Protein AF-A0A7W0HHH3-F1 (afdb_monomer_lite)

pLDDT: mean 92.35, std 10.44, range [38.38, 98.75]

Structure (mmCIF, N/CA/C/O backbone):
data_AF-A0A7W0HHH3-F1
#
_entry.id   AF-A0A7W0HHH3-F1
#
loop_
_atom_site.group_PDB
_atom_site.id
_atom_site.type_symbol
_atom_site.label_atom_id
_atom_site.label_alt_id
_atom_site.label_comp_id
_atom_site.label_asym_id
_atom_site.label_entity_id
_atom_site.label_seq_id
_atom_site.pdbx_PDB_ins_code
_atom_site.Cartn_x
_atom_site.Cartn_y
_atom_site.Cartn_z
_atom_site.occupancy
_atom_site.B_iso_or_equiv
_atom_site.auth_seq_id
_atom_site.auth_comp_id
_atom_site.auth_asym_id
_atom_site.auth_atom_id
_atom_site.pdbx_PDB_model_num
ATOM 1 N N . MET A 1 1 ? -19.080 -9.191 3.059 1.00 92.44 1 MET A N 1
ATOM 2 C CA . MET A 1 1 ? -19.199 -7.717 2.942 1.00 92.44 1 MET A CA 1
ATOM 3 C C . MET A 1 1 ? -17.901 -7.032 2.558 1.00 92.44 1 MET A C 1
ATOM 5 O O . MET A 1 1 ? -18.004 -6.141 1.740 1.00 92.44 1 MET A O 1
ATOM 9 N N . PHE A 1 2 ? -16.717 -7.409 3.072 1.00 95.94 2 PHE A N 1
ATOM 10 C CA . PHE A 1 2 ? -15.448 -6.813 2.601 1.00 95.94 2 PHE A CA 1
ATOM 11 C C . PHE A 1 2 ? -15.338 -6.845 1.069 1.00 95.94 2 PHE A C 1
ATOM 13 O O . PHE A 1 2 ? -15.183 -5.805 0.448 1.00 95.94 2 PHE A O 1
ATOM 20 N N . LEU A 1 3 ? -15.566 -8.017 0.462 1.00 97.38 3 LEU A N 1
ATOM 21 C CA . LEU A 1 3 ? -15.578 -8.182 -0.998 1.00 97.38 3 LEU A CA 1
ATOM 22 C C . LEU A 1 3 ? -16.638 -7.319 -1.702 1.00 97.38 3 LEU A C 1
ATOM 24 O O . LEU A 1 3 ? -16.393 -6.818 -2.789 1.00 97.38 3 LEU A O 1
ATOM 28 N N . VAL A 1 4 ? -17.796 -7.106 -1.070 1.00 96.88 4 VAL A N 1
ATOM 29 C CA . VAL A 1 4 ? -18.869 -6.263 -1.626 1.00 96.88 4 VAL A CA 1
ATOM 30 C C . VAL A 1 4 ? -18.461 -4.788 -1.589 1.00 96.88 4 VAL A C 1
ATOM 32 O O . VAL A 1 4 ? -18.627 -4.089 -2.578 1.00 96.88 4 VAL A O 1
ATOM 35 N N . GLY A 1 5 ? -17.858 -4.323 -0.489 1.00 97.12 5 GLY A N 1
ATOM 36 C CA . GLY A 1 5 ? -17.252 -2.990 -0.420 1.00 97.12 5 GLY A CA 1
ATOM 37 C C . GLY A 1 5 ? -16.114 -2.821 -1.425 1.00 97.12 5 GLY A C 1
ATOM 38 O O . GLY A 1 5 ? -16.004 -1.782 -2.065 1.00 97.12 5 GLY A O 1
ATOM 39 N N . GLY A 1 6 ? -15.316 -3.869 -1.629 1.00 97.56 6 GLY A N 1
ATOM 40 C CA . GLY A 1 6 ? -14.290 -3.886 -2.665 1.00 97.56 6 GLY A CA 1
ATOM 41 C C . GLY A 1 6 ? -14.861 -3.774 -4.075 1.00 97.56 6 GLY A C 1
ATOM 42 O O . GLY A 1 6 ? -14.327 -3.021 -4.883 1.00 97.56 6 GLY A O 1
ATOM 43 N N . PHE A 1 7 ? -15.991 -4.429 -4.354 1.00 98.12 7 PHE A N 1
ATOM 44 C CA . PHE A 1 7 ? -16.702 -4.261 -5.619 1.00 98.12 7 PHE A CA 1
ATOM 45 C C . PHE A 1 7 ? -17.210 -2.827 -5.815 1.00 98.12 7 PHE A C 1
ATOM 47 O O . PHE A 1 7 ? -17.086 -2.301 -6.914 1.00 98.12 7 PHE A O 1
ATOM 54 N N . VAL A 1 8 ? -17.705 -2.161 -4.762 1.00 97.75 8 VAL A N 1
ATOM 55 C CA . VAL A 1 8 ? -18.069 -0.729 -4.825 1.00 97.75 8 VAL A CA 1
ATOM 56 C C . VAL A 1 8 ? -16.859 0.119 -5.232 1.00 97.75 8 VAL A C 1
ATOM 58 O O . VAL A 1 8 ? -16.973 0.957 -6.123 1.00 97.75 8 VAL A O 1
ATOM 61 N N . GLY A 1 9 ? -15.692 -0.138 -4.635 1.00 97.75 9 GLY A N 1
ATOM 62 C CA . GLY A 1 9 ? -14.442 0.532 -4.997 1.00 97.75 9 GLY A CA 1
ATOM 63 C C . GLY A 1 9 ? -14.013 0.280 -6.444 1.00 97.75 9 GLY A C 1
ATOM 64 O O . GLY A 1 9 ? -13.718 1.231 -7.166 1.00 97.75 9 GLY A O 1
ATOM 65 N N . ALA A 1 10 ? -14.042 -0.979 -6.893 1.00 98.00 10 ALA A N 1
ATOM 66 C CA . ALA A 1 10 ? -13.752 -1.339 -8.282 1.00 98.00 10 ALA A CA 1
ATOM 67 C C . ALA A 1 10 ? -14.705 -0.652 -9.264 1.00 98.00 10 ALA A C 1
ATOM 69 O O . ALA A 1 10 ? -14.255 -0.043 -10.231 1.00 98.00 10 ALA A O 1
ATOM 70 N N . ALA A 1 11 ? -16.013 -0.733 -9.009 1.00 97.88 11 ALA A N 1
ATOM 71 C CA . ALA A 1 11 ? -17.036 -0.149 -9.864 1.00 97.88 11 ALA A CA 1
ATOM 72 C C . ALA A 1 11 ? -16.864 1.370 -9.976 1.00 97.88 11 ALA A C 1
ATOM 74 O O . ALA A 1 11 ? -16.896 1.904 -11.081 1.00 97.88 11 ALA A O 1
ATOM 75 N N . PHE A 1 12 ? -16.608 2.053 -8.856 1.00 97.31 12 PHE A N 1
ATOM 76 C CA . PHE A 1 12 ? -16.338 3.487 -8.853 1.00 97.31 12 PHE A CA 1
ATOM 77 C C . PHE A 1 12 ? -15.084 3.835 -9.663 1.00 97.31 12 PHE A C 1
ATOM 79 O O . PHE A 1 12 ? -15.149 4.690 -10.543 1.00 97.31 12 PHE A O 1
ATOM 86 N N . PHE A 1 13 ? -13.961 3.148 -9.421 1.00 97.19 13 PHE A N 1
ATOM 87 C CA . PHE A 1 13 ? -12.718 3.400 -10.153 1.00 97.19 13 PHE A CA 1
ATOM 88 C C . PHE A 1 13 ? -12.891 3.196 -11.661 1.00 97.19 13 PHE A C 1
ATOM 90 O O . PHE A 1 13 ? -12.491 4.050 -12.452 1.00 97.19 13 PHE A O 1
ATOM 97 N N . LEU A 1 14 ? -13.520 2.092 -12.071 1.00 96.75 14 LEU A N 1
ATOM 98 C CA . LEU A 1 14 ? -13.772 1.795 -13.480 1.00 96.75 14 LEU A CA 1
ATOM 99 C C . LEU A 1 14 ? -14.731 2.804 -14.124 1.00 96.75 14 LEU A C 1
ATOM 101 O O . LEU A 1 14 ? -14.550 3.128 -15.296 1.00 96.75 14 LEU A O 1
ATOM 105 N N . ALA A 1 15 ? -15.703 3.327 -13.372 1.00 95.75 15 ALA A N 1
ATOM 106 C CA . ALA A 1 15 ? -16.615 4.361 -13.851 1.00 95.75 15 ALA A CA 1
ATOM 107 C C . ALA A 1 15 ? -15.902 5.697 -14.123 1.00 95.75 15 ALA A C 1
ATOM 109 O O . ALA A 1 15 ? -16.231 6.359 -15.104 1.00 95.75 15 ALA A O 1
ATOM 110 N N . ILE A 1 16 ? -14.918 6.085 -13.299 1.00 93.88 16 ILE A N 1
ATOM 111 C CA . ILE A 1 16 ? -14.208 7.368 -13.461 1.00 93.88 16 ILE A CA 1
ATOM 112 C C . ILE A 1 16 ? -13.015 7.296 -14.423 1.00 93.88 16 ILE A C 1
ATOM 114 O O . ILE A 1 16 ? -12.738 8.259 -15.130 1.00 93.88 16 ILE A O 1
ATOM 118 N N . SER A 1 17 ? -12.288 6.176 -14.438 1.00 91.19 17 SER A N 1
ATOM 119 C CA . SER A 1 17 ? -11.028 6.028 -15.188 1.00 91.19 17 SER A CA 1
ATOM 120 C C . SER A 1 17 ? -11.209 5.312 -16.527 1.00 91.19 17 SER A C 1
ATOM 122 O O . SER A 1 17 ? -10.411 5.485 -17.448 1.00 91.19 17 SER A O 1
ATOM 124 N N . GLY A 1 18 ? -12.274 4.517 -16.653 1.00 92.88 18 GLY A N 1
ATOM 125 C CA . GLY A 1 18 ? -12.512 3.635 -17.784 1.00 92.88 18 GLY A CA 1
ATOM 126 C C . GLY A 1 18 ? -11.689 2.343 -17.729 1.00 92.88 18 GLY A C 1
ATOM 127 O O . GLY A 1 18 ? -10.559 2.280 -17.251 1.00 92.88 18 GLY A O 1
ATOM 128 N N . VAL A 1 19 ? -12.241 1.277 -18.311 1.00 93.19 19 VAL A N 1
ATOM 129 C CA . VAL A 1 19 ? -11.647 -0.077 -18.283 1.00 93.19 19 VAL A CA 1
ATOM 130 C C . VAL A 1 19 ? -10.276 -0.142 -18.974 1.00 93.19 19 VAL A C 1
ATOM 132 O O . VAL A 1 19 ? -9.434 -0.967 -18.627 1.00 93.19 19 VAL A O 1
ATOM 135 N N . ARG A 1 20 ? -10.013 0.760 -19.931 1.00 92.69 20 ARG A N 1
ATOM 136 C CA . ARG A 1 20 ? -8.754 0.793 -20.694 1.00 92.69 20 ARG A CA 1
ATOM 137 C C . ARG A 1 20 ? -7.529 1.082 -19.825 1.00 92.69 20 ARG A C 1
ATOM 139 O O . ARG A 1 20 ? -6.446 0.637 -20.186 1.00 92.69 20 ARG A O 1
ATOM 146 N N . VAL A 1 21 ? -7.692 1.780 -18.699 1.00 92.81 21 VAL A N 1
ATOM 147 C CA . VAL A 1 21 ? -6.596 2.104 -17.767 1.00 92.81 21 VAL A CA 1
ATOM 148 C C . VAL A 1 21 ? -6.043 0.843 -17.100 1.00 92.81 21 VAL A C 1
ATOM 150 O O . VAL A 1 21 ? -4.845 0.738 -16.849 1.00 92.81 21 VAL A O 1
ATOM 153 N N . VAL A 1 22 ? -6.898 -0.155 -16.872 1.00 94.62 22 VAL A N 1
ATOM 154 C CA . VAL A 1 22 ? -6.521 -1.426 -16.237 1.00 94.62 22 VAL A CA 1
ATOM 155 C C . VAL A 1 22 ? -5.793 -2.361 -17.208 1.00 94.62 22 VAL A C 1
ATOM 157 O O . VAL A 1 22 ? -5.090 -3.266 -16.765 1.00 94.62 22 VAL A O 1
ATOM 160 N N . ASN A 1 23 ? -5.907 -2.141 -18.523 1.00 95.44 23 ASN A N 1
ATOM 161 C CA . ASN A 1 23 ? -5.202 -2.957 -19.506 1.00 95.44 23 ASN A CA 1
ATOM 162 C C . ASN A 1 23 ? -3.678 -2.724 -19.404 1.00 95.44 23 ASN A C 1
ATOM 164 O O . ASN A 1 23 ? -3.216 -1.613 -19.694 1.00 95.44 23 ASN A O 1
ATOM 168 N N . PRO A 1 24 ? -2.880 -3.751 -19.058 1.00 94.06 24 PRO A N 1
ATOM 169 C CA . PRO A 1 24 ? -1.448 -3.593 -18.846 1.00 94.06 24 PRO A CA 1
ATOM 170 C C . PRO A 1 24 ? -0.653 -3.250 -20.113 1.00 94.06 24 PRO A C 1
ATOM 172 O O . PRO A 1 24 ? 0.471 -2.775 -19.995 1.00 94.06 24 PRO A O 1
ATOM 175 N N . THR A 1 25 ? -1.195 -3.453 -21.317 1.00 93.94 25 THR A N 1
ATOM 176 C CA . THR A 1 25 ? -0.512 -3.066 -22.566 1.00 93.94 25 THR A CA 1
ATOM 177 C C . THR A 1 25 ? -0.828 -1.635 -22.998 1.00 93.94 25 THR A C 1
ATOM 179 O O . THR A 1 25 ? -0.183 -1.100 -23.899 1.00 93.94 25 THR A O 1
ATOM 182 N N . GLN A 1 26 ? -1.813 -0.988 -22.366 1.00 93.62 26 GLN A N 1
ATOM 183 C CA . GLN A 1 26 ? -2.227 0.359 -22.731 1.00 93.62 26 GLN A CA 1
ATOM 184 C C . GLN A 1 26 ? -1.394 1.400 -21.985 1.00 93.62 26 GLN A C 1
ATOM 186 O O . GLN A 1 26 ? -1.673 1.729 -20.833 1.00 93.62 26 GLN A O 1
ATOM 191 N N . ILE A 1 27 ? -0.394 1.953 -22.670 1.00 92.81 27 ILE A N 1
ATOM 192 C CA . ILE A 1 27 ? 0.575 2.891 -22.081 1.00 92.81 27 ILE A CA 1
ATOM 193 C C . ILE A 1 27 ? 0.297 4.367 -22.387 1.00 92.81 27 ILE A C 1
ATOM 195 O O . ILE A 1 27 ? 0.883 5.234 -21.748 1.00 92.81 27 ILE A O 1
ATOM 199 N N . ASN A 1 28 ? -0.613 4.685 -23.314 1.00 90.94 28 ASN A N 1
ATOM 200 C CA . ASN A 1 28 ? -0.827 6.068 -23.778 1.00 90.94 28 ASN A CA 1
ATOM 201 C C . ASN A 1 28 ? -1.160 7.056 -22.647 1.00 90.94 28 ASN A C 1
ATOM 203 O O . ASN A 1 28 ? -0.737 8.208 -22.685 1.00 90.94 28 ASN A O 1
ATOM 207 N N . TRP A 1 29 ? -1.907 6.606 -21.636 1.00 90.25 29 TRP A N 1
ATOM 208 C CA . TRP A 1 29 ? -2.272 7.432 -20.481 1.00 90.25 29 TRP A CA 1
ATOM 209 C C . TRP A 1 29 ? -1.135 7.541 -19.450 1.00 90.25 29 TRP A C 1
ATOM 211 O O . TRP A 1 29 ? -1.042 8.541 -18.748 1.00 90.25 29 TRP A O 1
ATOM 221 N N . VAL A 1 30 ? -0.244 6.544 -19.398 1.00 90.31 30 VAL A N 1
ATOM 222 C CA . VAL A 1 30 ? 0.930 6.502 -18.510 1.00 90.31 30 VAL A CA 1
ATOM 223 C C . VAL A 1 30 ? 2.040 7.428 -19.008 1.00 90.31 30 VAL A C 1
ATOM 225 O O . VAL A 1 30 ? 2.863 7.898 -18.232 1.00 90.31 30 VAL A O 1
ATOM 228 N N . MET A 1 31 ? 2.065 7.742 -20.304 1.00 87.75 31 MET A N 1
ATOM 229 C CA . MET A 1 31 ? 3.095 8.589 -20.911 1.00 87.75 31 MET A CA 1
ATOM 230 C C . MET A 1 31 ? 2.908 10.094 -20.644 1.00 87.75 31 MET A C 1
ATOM 232 O O . MET A 1 31 ? 3.374 10.926 -21.421 1.00 87.75 31 MET A O 1
ATOM 236 N N . GLN A 1 32 ? 2.259 10.466 -19.540 1.00 84.50 32 GLN A N 1
ATOM 237 C CA . GLN A 1 32 ? 1.953 11.843 -19.144 1.00 84.50 32 GLN A CA 1
ATOM 238 C C . GLN A 1 32 ? 2.482 12.126 -17.732 1.00 84.50 32 GLN A C 1
ATOM 240 O O . GLN A 1 32 ? 2.543 11.219 -16.914 1.00 84.50 32 GLN A O 1
ATOM 245 N N . LEU A 1 33 ? 2.845 13.379 -17.437 1.00 79.62 33 LEU A N 1
ATOM 246 C CA . LEU A 1 33 ? 3.258 13.850 -16.102 1.00 79.62 33 LEU A CA 1
ATOM 247 C C . LEU A 1 33 ? 4.253 12.897 -15.393 1.00 79.62 33 LEU A C 1
ATOM 249 O O . LEU A 1 33 ? 5.191 12.415 -16.042 1.00 79.62 33 LEU A O 1
ATOM 253 N N . ASP A 1 34 ? 4.026 12.644 -14.101 1.00 79.06 34 ASP A N 1
ATOM 254 C CA . ASP A 1 34 ? 4.871 11.849 -13.201 1.00 79.06 34 ASP A CA 1
ATOM 255 C C . ASP A 1 34 ? 4.686 10.336 -13.385 1.00 79.06 34 ASP A C 1
ATOM 257 O O . ASP A 1 34 ? 5.586 9.558 -13.077 1.00 79.06 34 ASP A O 1
ATOM 261 N N . TRP A 1 35 ? 3.585 9.901 -14.009 1.00 87.38 35 TRP A N 1
ATOM 262 C CA . TRP A 1 35 ? 3.314 8.498 -14.359 1.00 87.38 35 TRP A CA 1
ATOM 263 C C . TRP A 1 35 ? 4.463 7.840 -15.132 1.00 87.38 35 TRP A C 1
ATOM 265 O O . TRP A 1 35 ? 4.760 6.656 -14.947 1.00 87.38 35 TRP A O 1
ATOM 275 N N . ARG A 1 36 ? 5.143 8.637 -15.963 1.00 90.00 36 ARG A N 1
ATOM 276 C CA . ARG A 1 36 ? 6.327 8.233 -16.727 1.00 90.00 36 ARG A CA 1
ATOM 277 C C . ARG A 1 36 ? 7.479 7.797 -15.833 1.00 90.00 36 ARG A C 1
ATOM 279 O O . ARG A 1 36 ? 8.174 6.851 -16.189 1.00 90.00 36 ARG A O 1
ATOM 286 N N . ILE A 1 37 ? 7.675 8.450 -14.689 1.00 88.75 37 ILE A N 1
ATOM 287 C CA . ILE A 1 37 ? 8.769 8.144 -13.762 1.00 88.75 37 ILE A CA 1
ATOM 288 C C . ILE A 1 37 ? 8.546 6.752 -13.161 1.00 88.75 37 ILE A C 1
ATOM 290 O O . ILE A 1 37 ? 9.428 5.901 -13.264 1.00 88.75 37 ILE A O 1
ATOM 294 N N . HIS A 1 38 ? 7.331 6.463 -12.678 1.00 91.25 38 HIS A N 1
ATOM 295 C CA . HIS A 1 38 ? 6.969 5.125 -12.190 1.00 91.25 38 HIS A CA 1
ATOM 296 C C . HIS A 1 38 ? 7.144 4.046 -13.268 1.00 91.25 38 HIS A C 1
ATOM 298 O O . HIS A 1 38 ? 7.658 2.956 -13.013 1.00 91.25 38 HIS A O 1
ATOM 304 N N . PHE A 1 39 ? 6.686 4.339 -14.489 1.00 93.31 39 PHE A N 1
ATOM 305 C CA . PHE A 1 39 ? 6.750 3.404 -15.607 1.00 93.31 39 PHE A CA 1
ATOM 306 C C . PHE A 1 39 ? 8.190 3.080 -16.000 1.00 93.31 39 PHE A C 1
ATOM 308 O O . PHE A 1 39 ? 8.535 1.909 -16.159 1.00 93.31 39 PHE A O 1
ATOM 315 N N . LEU A 1 40 ? 9.039 4.102 -16.124 1.00 92.25 40 LEU A N 1
ATOM 316 C CA . LEU A 1 40 ? 10.450 3.929 -16.445 1.00 92.25 40 LEU A CA 1
ATOM 317 C C . LEU A 1 40 ? 11.187 3.203 -15.316 1.00 92.25 40 LEU A C 1
ATOM 319 O O . LEU A 1 40 ? 11.865 2.219 -15.600 1.00 92.25 40 LEU A O 1
ATOM 323 N N . GLY A 1 41 ? 10.990 3.603 -14.055 1.00 92.81 41 GLY A N 1
ATOM 324 C CA . GLY A 1 41 ? 11.596 2.937 -12.898 1.00 92.81 41 GLY A CA 1
ATOM 325 C C . GLY A 1 41 ? 11.303 1.435 -12.875 1.00 92.81 41 GLY A C 1
ATOM 326 O O . GLY A 1 41 ? 12.216 0.618 -12.765 1.00 92.81 41 GLY A O 1
ATOM 327 N N . TRP A 1 42 ? 10.046 1.046 -13.107 1.00 94.19 42 TRP A N 1
ATOM 328 C CA . TRP A 1 42 ? 9.668 -0.358 -13.288 1.00 94.19 42 TRP A CA 1
ATOM 329 C C . TRP A 1 42 ? 10.361 -1.030 -14.482 1.00 94.19 42 TRP A C 1
ATOM 331 O O . TRP A 1 42 ? 10.845 -2.159 -14.369 1.00 94.19 42 TRP A O 1
ATOM 341 N N . HIS A 1 43 ? 10.397 -0.368 -15.637 1.00 93.81 43 HIS A N 1
ATOM 342 C CA . HIS A 1 43 ? 10.922 -0.953 -16.868 1.00 93.81 43 HIS A CA 1
ATOM 343 C C . HIS A 1 43 ? 12.432 -1.189 -16.856 1.00 93.81 43 HIS A C 1
ATOM 345 O O . HIS A 1 43 ? 12.887 -2.141 -17.497 1.00 93.81 43 HIS A O 1
ATOM 351 N N . PHE A 1 44 ? 13.193 -0.365 -16.139 1.00 92.94 44 PHE A N 1
ATOM 352 C CA . PHE A 1 44 ? 14.597 -0.644 -15.852 1.00 92.94 44 PHE A CA 1
ATOM 353 C C . PHE A 1 44 ? 14.716 -1.763 -14.817 1.00 92.94 44 PHE A C 1
ATOM 355 O O . PHE A 1 44 ? 15.362 -2.779 -15.079 1.00 92.94 44 PHE A O 1
ATOM 362 N N . PHE A 1 45 ? 13.978 -1.659 -13.706 1.00 94.25 45 PHE A N 1
ATOM 363 C CA . PHE A 1 45 ? 14.030 -2.643 -12.627 1.00 94.25 45 PHE A CA 1
ATOM 364 C C . PHE A 1 45 ? 13.777 -4.078 -13.095 1.00 94.25 45 PHE A C 1
ATOM 366 O O . PHE A 1 45 ? 14.464 -5.003 -12.659 1.00 94.25 45 PHE A O 1
ATOM 373 N N . ARG A 1 46 ? 12.788 -4.279 -13.975 1.00 94.44 46 ARG A N 1
ATOM 374 C CA . ARG A 1 46 ? 12.399 -5.612 -14.460 1.00 94.44 46 ARG A CA 1
ATOM 375 C C . ARG A 1 46 ? 13.405 -6.241 -15.427 1.00 94.44 46 ARG A C 1
ATOM 377 O O . ARG A 1 46 ? 13.324 -7.446 -15.640 1.00 94.44 46 ARG A O 1
ATOM 384 N N . ARG A 1 47 ? 14.281 -5.444 -16.052 1.00 92.75 47 ARG A N 1
ATOM 385 C CA . ARG A 1 47 ? 15.279 -5.913 -17.034 1.00 92.75 47 ARG A CA 1
ATOM 386 C C . ARG A 1 47 ? 16.650 -6.146 -16.414 1.00 92.75 47 ARG A C 1
ATOM 388 O O . ARG A 1 47 ? 17.451 -6.886 -16.974 1.00 92.75 47 ARG A O 1
ATOM 395 N N . GLU A 1 48 ? 16.909 -5.543 -15.263 1.00 91.56 48 GLU A N 1
ATOM 396 C CA . GLU A 1 48 ? 18.155 -5.739 -14.537 1.00 91.56 48 GLU A CA 1
ATOM 397 C C . GLU A 1 48 ? 18.140 -7.012 -13.679 1.00 91.56 48 GLU A C 1
ATOM 399 O O . GLU A 1 48 ? 17.088 -7.388 -13.134 1.00 91.56 48 GLU A O 1
ATOM 404 N N . PRO A 1 49 ? 19.306 -7.665 -13.498 1.00 92.44 49 PRO A N 1
ATOM 405 C CA . PRO A 1 49 ? 19.431 -8.786 -12.578 1.00 92.44 49 PRO A CA 1
ATOM 406 C C . PRO A 1 49 ? 19.039 -8.375 -11.152 1.00 92.44 49 PRO A C 1
ATOM 408 O O . PRO A 1 49 ? 18.981 -7.196 -10.794 1.00 92.44 49 PRO A O 1
ATOM 411 N N . TRP A 1 50 ? 18.733 -9.361 -10.313 1.00 93.25 50 TRP A N 1
ATOM 412 C CA . TRP A 1 50 ? 18.581 -9.098 -8.886 1.00 93.25 50 TRP A CA 1
ATOM 413 C C . TRP A 1 50 ? 19.927 -8.685 -8.296 1.00 93.25 50 TRP A C 1
ATOM 415 O O . TRP A 1 50 ? 20.942 -9.339 -8.525 1.00 93.25 50 TRP A O 1
ATOM 425 N N . MET A 1 51 ? 19.917 -7.600 -7.532 1.00 91.38 51 MET A N 1
ATOM 426 C CA . MET A 1 51 ? 21.074 -7.092 -6.804 1.00 91.38 51 MET A CA 1
ATOM 427 C C . MET A 1 51 ? 20.777 -7.086 -5.307 1.00 91.38 51 MET A C 1
ATOM 429 O O . MET A 1 51 ? 19.677 -7.442 -4.884 1.00 91.38 51 MET A O 1
ATOM 433 N N . TRP A 1 52 ? 21.763 -6.715 -4.494 1.00 88.94 52 TRP A N 1
ATOM 434 C CA . TRP A 1 52 ? 21.581 -6.589 -3.055 1.00 88.94 52 TRP A CA 1
ATOM 435 C C . TRP A 1 52 ? 21.877 -5.166 -2.586 1.00 88.94 52 TRP A C 1
ATOM 437 O O . TRP A 1 52 ? 22.983 -4.681 -2.837 1.00 88.94 52 TRP A O 1
ATOM 447 N N . PRO A 1 53 ? 20.928 -4.482 -1.918 1.00 92.31 53 PRO A N 1
ATOM 448 C CA . PRO A 1 53 ? 19.539 -4.887 -1.629 1.00 92.31 53 PRO A CA 1
ATOM 449 C C . PRO A 1 53 ? 18.674 -5.094 -2.896 1.00 92.31 53 PRO A C 1
ATOM 451 O O . PRO A 1 53 ? 19.014 -4.568 -3.957 1.00 92.31 53 PRO A O 1
ATOM 454 N N . PRO A 1 54 ? 17.549 -5.838 -2.811 1.00 93.94 54 PRO A N 1
ATOM 455 C CA . PRO A 1 54 ? 16.802 -6.334 -3.976 1.00 93.94 54 PRO A CA 1
ATOM 456 C C . PRO A 1 54 ? 16.167 -5.233 -4.825 1.00 93.94 54 PRO A C 1
ATOM 458 O O . PRO A 1 54 ? 15.886 -5.458 -5.999 1.00 93.94 54 PRO A O 1
ATOM 461 N N . GLY A 1 55 ? 15.949 -4.051 -4.251 1.00 92.69 55 GLY A N 1
ATOM 462 C CA . GLY A 1 55 ? 15.465 -2.863 -4.943 1.00 92.69 55 GLY A CA 1
ATOM 463 C C . GLY A 1 55 ? 16.537 -2.053 -5.670 1.00 92.69 55 GLY A C 1
ATOM 464 O O . GLY A 1 55 ? 16.177 -1.095 -6.347 1.00 92.69 55 GLY A O 1
ATOM 465 N N . ARG A 1 56 ? 17.826 -2.393 -5.547 1.00 91.81 56 ARG A N 1
ATOM 466 C CA . ARG A 1 56 ? 18.916 -1.673 -6.223 1.00 91.81 56 ARG A CA 1
ATOM 467 C C . ARG A 1 56 ? 18.818 -1.831 -7.746 1.00 91.81 56 ARG A C 1
ATOM 469 O O . ARG A 1 56 ? 18.451 -2.898 -8.237 1.00 91.81 56 ARG A O 1
ATOM 476 N N . MET A 1 57 ? 19.179 -0.769 -8.465 1.00 90.56 57 MET A N 1
ATOM 477 C CA . MET A 1 57 ? 19.300 -0.691 -9.925 1.00 90.56 57 MET A CA 1
ATOM 478 C C . MET A 1 57 ? 20.578 0.056 -10.315 1.00 90.56 57 MET A C 1
ATOM 480 O O . MET A 1 57 ? 20.972 0.976 -9.611 1.00 90.56 57 MET A O 1
ATOM 484 N N . SER A 1 58 ? 21.222 -0.293 -11.424 1.00 86.88 58 SER A N 1
ATOM 485 C CA . SER A 1 58 ? 22.451 0.364 -11.902 1.00 86.88 58 SER A CA 1
ATOM 486 C C . SER A 1 58 ? 22.272 1.139 -13.207 1.00 86.88 58 SER A C 1
ATOM 488 O O . SER A 1 58 ? 22.986 2.110 -13.446 1.00 86.88 58 SER A O 1
ATOM 490 N N . GLY A 1 59 ? 21.313 0.748 -14.045 1.00 79.56 59 GLY A N 1
ATOM 491 C CA . GLY A 1 59 ? 21.090 1.325 -15.369 1.00 79.56 59 GLY A CA 1
ATOM 492 C C . GLY A 1 59 ? 20.128 2.513 -15.398 1.00 79.56 59 GLY A C 1
ATOM 493 O O . GLY A 1 59 ? 20.038 3.184 -16.425 1.00 79.56 59 GLY A O 1
ATOM 494 N N . TYR A 1 60 ? 19.409 2.790 -14.305 1.00 78.94 60 TYR A N 1
ATOM 495 C CA . TYR A 1 60 ? 18.414 3.865 -14.225 1.00 78.94 60 TYR A CA 1
ATOM 496 C C . TYR A 1 60 ? 18.909 5.050 -13.395 1.00 78.94 60 TYR A C 1
ATOM 498 O O . TYR A 1 60 ? 19.060 4.893 -12.191 1.00 78.94 60 TYR A O 1
ATOM 506 N N . PHE A 1 61 ? 19.080 6.223 -14.024 1.00 68.62 61 PHE A N 1
ATOM 507 C CA . PHE A 1 61 ? 19.659 7.454 -13.447 1.00 68.62 61 PHE A CA 1
ATOM 508 C C . PHE A 1 61 ? 21.060 7.262 -12.812 1.00 68.62 61 PHE A C 1
ATOM 510 O O . PHE A 1 61 ? 21.305 6.331 -12.060 1.00 68.62 61 PHE A O 1
ATOM 517 N N . HIS A 1 62 ? 22.003 8.170 -13.093 1.00 68.38 62 HIS A N 1
ATOM 518 C CA . HIS A 1 62 ? 23.370 8.125 -12.533 1.00 68.38 62 HIS A CA 1
ATOM 519 C C . HIS A 1 62 ? 24.124 6.796 -12.759 1.00 68.38 62 HIS A C 1
ATOM 521 O O . HIS A 1 62 ? 24.824 6.310 -11.875 1.00 68.38 62 HIS A O 1
ATOM 527 N N . ALA A 1 63 ? 24.003 6.194 -13.946 1.00 71.56 63 ALA A N 1
ATOM 528 C CA . ALA A 1 63 ? 24.867 5.072 -14.317 1.00 71.56 63 ALA A CA 1
ATOM 529 C C . ALA A 1 63 ? 26.345 5.535 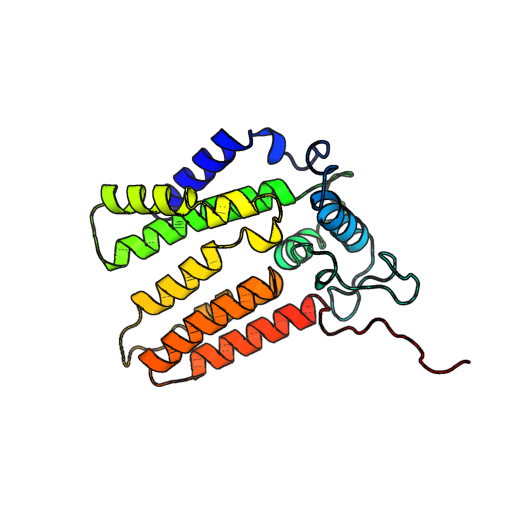-14.335 1.00 71.56 63 ALA A C 1
ATOM 531 O O . ALA A 1 63 ? 26.614 6.595 -14.909 1.00 71.56 63 ALA A O 1
ATOM 532 N N . PRO A 1 64 ? 27.300 4.780 -13.749 1.00 71.62 64 PRO A N 1
ATOM 533 C CA . PRO A 1 64 ? 27.188 3.395 -13.264 1.00 71.62 64 PRO A CA 1
ATOM 534 C C . PRO A 1 64 ? 26.820 3.225 -11.774 1.00 71.62 64 PRO A C 1
ATOM 536 O O . PRO A 1 64 ? 26.546 2.099 -11.356 1.00 71.62 64 PRO A O 1
ATOM 539 N N . ASP A 1 65 ? 26.808 4.295 -10.975 1.00 73.25 65 ASP A N 1
ATOM 540 C CA . ASP A 1 65 ? 26.568 4.233 -9.520 1.00 73.25 65 ASP A CA 1
ATOM 541 C C . ASP A 1 65 ? 25.147 3.766 -9.174 1.00 73.25 65 ASP A C 1
ATOM 543 O O . ASP A 1 65 ? 24.923 3.100 -8.150 1.00 73.25 65 ASP A O 1
ATOM 547 N N . GLY A 1 66 ? 24.210 4.055 -10.079 1.00 82.62 66 GLY A N 1
ATOM 548 C CA . GLY A 1 66 ? 22.847 3.559 -10.061 1.00 82.62 66 GLY A CA 1
ATOM 549 C C . GLY A 1 66 ? 21.929 4.265 -9.071 1.00 82.62 66 GLY A C 1
ATOM 550 O O . GLY A 1 66 ? 22.253 5.280 -8.459 1.00 82.62 66 GLY A O 1
ATOM 551 N N . THR A 1 67 ? 20.751 3.679 -8.888 1.00 89.25 67 THR A N 1
ATOM 552 C CA . THR A 1 67 ? 19.724 4.126 -7.947 1.00 89.25 67 THR A CA 1
ATOM 553 C C . THR A 1 67 ? 19.031 2.925 -7.296 1.00 89.25 67 THR A C 1
ATOM 555 O O . THR A 1 67 ? 19.508 1.791 -7.348 1.00 89.25 67 THR A O 1
ATOM 558 N N . ALA A 1 68 ? 17.890 3.140 -6.654 1.00 91.7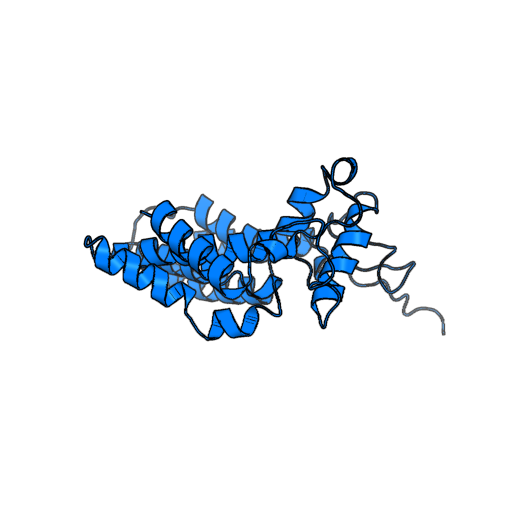5 68 ALA A N 1
ATOM 559 C CA . ALA A 1 68 ? 17.029 2.066 -6.192 1.00 91.75 68 ALA A CA 1
ATOM 560 C C . ALA A 1 68 ? 15.566 2.357 -6.505 1.00 91.75 68 ALA A C 1
ATOM 562 O O . ALA A 1 68 ? 15.160 3.506 -6.650 1.00 91.75 68 ALA A O 1
ATOM 563 N N . ILE A 1 69 ? 14.752 1.306 -6.576 1.00 93.00 69 ILE A N 1
ATOM 564 C CA . ILE A 1 69 ? 13.347 1.407 -6.974 1.00 93.00 69 ILE A CA 1
ATOM 565 C C . ILE A 1 69 ? 12.548 2.301 -6.031 1.00 93.00 69 ILE A C 1
ATOM 567 O O . ILE A 1 69 ? 11.669 3.025 -6.496 1.00 93.00 69 ILE A O 1
ATOM 571 N N . GLY A 1 70 ? 12.918 2.332 -4.746 1.00 91.69 70 GLY A N 1
ATOM 572 C CA . GLY A 1 70 ? 12.339 3.241 -3.760 1.00 91.69 70 GLY A CA 1
ATOM 573 C C . GLY A 1 70 ? 12.526 4.732 -4.076 1.00 91.69 70 GLY A C 1
ATOM 574 O O . GLY A 1 70 ? 11.730 5.535 -3.607 1.00 91.69 70 GLY A O 1
ATOM 575 N N . PHE A 1 71 ? 13.511 5.112 -4.899 1.00 90.31 71 PHE A N 1
ATOM 576 C CA . PHE A 1 71 ? 13.760 6.503 -5.311 1.00 90.31 71 PHE A CA 1
ATOM 577 C C . PHE A 1 71 ? 13.097 6.889 -6.640 1.00 90.31 71 PHE A C 1
ATOM 579 O O . PHE A 1 71 ? 13.196 8.031 -7.073 1.00 90.31 71 PHE A O 1
ATOM 586 N N . THR A 1 72 ? 12.413 5.951 -7.296 1.00 90.38 72 THR A N 1
ATOM 587 C CA . THR A 1 72 ? 11.798 6.166 -8.621 1.00 90.38 72 THR A CA 1
ATOM 588 C C . THR A 1 72 ? 10.297 6.442 -8.546 1.00 90.38 72 THR A C 1
ATOM 590 O O . THR A 1 72 ? 9.598 6.325 -9.548 1.00 90.38 72 THR A O 1
ATOM 593 N N . ASP A 1 73 ? 9.781 6.676 -7.337 1.00 87.88 73 ASP A N 1
ATOM 594 C CA . ASP A 1 73 ? 8.352 6.716 -6.986 1.00 87.88 73 ASP A CA 1
ATOM 595 C C . ASP A 1 73 ? 7.553 5.448 -7.384 1.00 87.88 73 ASP A C 1
ATOM 597 O O . ASP A 1 73 ? 6.359 5.327 -7.125 1.00 87.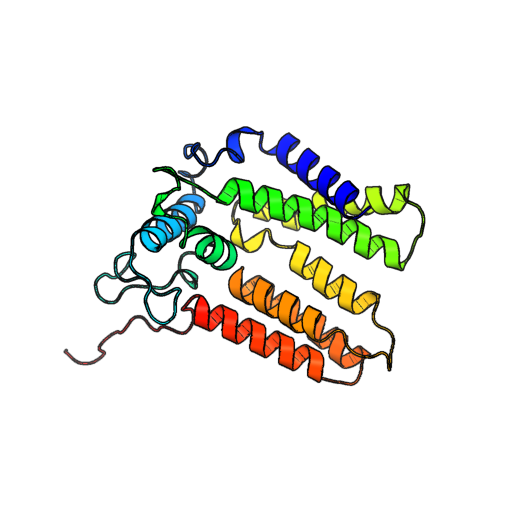88 73 ASP A O 1
ATOM 601 N N . SER A 1 74 ? 8.189 4.436 -7.984 1.00 92.81 74 SER A N 1
ATOM 602 C CA . SER A 1 74 ? 7.607 3.110 -8.222 1.00 92.81 74 SER A CA 1
ATOM 603 C C . SER A 1 74 ? 7.047 2.503 -6.931 1.00 92.81 74 SER A C 1
ATOM 605 O O . SER A 1 74 ? 7.380 2.930 -5.831 1.00 92.81 74 SER A O 1
ATOM 607 N N . ILE A 1 75 ? 6.226 1.456 -7.053 1.00 96.56 75 ILE A N 1
ATOM 608 C CA . ILE A 1 75 ? 5.689 0.726 -5.896 1.00 96.56 75 ILE A CA 1
ATOM 609 C C . ILE A 1 75 ? 6.494 -0.575 -5.713 1.00 96.56 75 ILE A C 1
ATOM 611 O O . ILE A 1 75 ? 6.179 -1.561 -6.392 1.00 96.56 75 ILE A O 1
ATOM 615 N N . PRO A 1 76 ? 7.517 -0.626 -4.826 1.00 96.94 76 PRO A N 1
ATOM 616 C CA . PRO A 1 76 ? 8.346 -1.815 -4.617 1.00 96.94 76 PRO A CA 1
ATOM 617 C C . PRO A 1 76 ? 7.533 -3.085 -4.372 1.00 96.94 76 PRO A C 1
ATOM 619 O O . PRO A 1 76 ? 7.871 -4.133 -4.911 1.00 96.94 76 PRO A O 1
ATOM 622 N N . LEU A 1 77 ? 6.424 -2.998 -3.630 1.00 97.75 77 LEU A N 1
ATOM 623 C CA . LEU A 1 77 ? 5.529 -4.132 -3.392 1.00 97.75 77 LEU A CA 1
ATOM 624 C C . LEU A 1 77 ? 5.030 -4.763 -4.702 1.00 97.75 77 LEU A C 1
ATOM 626 O O . LEU A 1 77 ? 5.104 -5.981 -4.876 1.00 97.75 77 LEU A O 1
ATOM 630 N N . ALA A 1 78 ? 4.540 -3.941 -5.632 1.00 97.25 78 ALA A N 1
ATOM 631 C CA . ALA A 1 78 ? 4.051 -4.407 -6.925 1.00 97.25 78 ALA A CA 1
ATOM 632 C C . ALA A 1 78 ? 5.212 -4.888 -7.806 1.00 97.25 78 ALA A C 1
ATOM 634 O O . ALA A 1 78 ? 5.143 -5.963 -8.399 1.00 97.25 78 ALA A O 1
ATOM 635 N N . ALA A 1 79 ? 6.309 -4.132 -7.835 1.00 96.31 79 ALA A N 1
ATOM 636 C CA . ALA A 1 79 ? 7.474 -4.455 -8.642 1.00 96.31 79 ALA A CA 1
ATOM 637 C C . ALA A 1 79 ? 8.148 -5.771 -8.220 1.00 96.31 79 ALA A C 1
ATOM 639 O O . ALA A 1 79 ? 8.454 -6.601 -9.073 1.00 96.31 79 ALA A O 1
ATOM 640 N N . PHE A 1 80 ? 8.333 -6.016 -6.922 1.00 97.12 80 PHE A N 1
ATOM 641 C CA . PHE A 1 80 ? 8.876 -7.279 -6.414 1.00 97.12 80 PHE A CA 1
ATOM 642 C C . PHE A 1 80 ? 7.943 -8.457 -6.675 1.00 97.12 80 PHE A C 1
ATOM 644 O O . PHE A 1 80 ? 8.422 -9.547 -6.971 1.00 97.12 80 PHE A O 1
ATOM 651 N N . SER A 1 81 ? 6.628 -8.238 -6.630 1.00 96.94 81 SER A N 1
ATOM 652 C CA . SER A 1 81 ? 5.647 -9.284 -6.945 1.00 96.94 81 SER A CA 1
ATOM 653 C C . SER A 1 81 ? 5.670 -9.675 -8.428 1.00 96.94 81 SER A C 1
ATOM 655 O O . SER A 1 81 ? 5.418 -10.826 -8.768 1.00 96.94 81 SER A O 1
ATOM 657 N N . LEU A 1 82 ? 5.979 -8.726 -9.316 1.00 97.00 82 LEU A N 1
ATOM 658 C CA . LEU A 1 82 ? 5.925 -8.916 -10.767 1.00 97.00 82 LEU A CA 1
ATOM 659 C C . LEU A 1 82 ? 7.277 -9.276 -11.396 1.00 97.00 82 LEU A C 1
ATOM 661 O O . LEU A 1 82 ? 7.301 -9.964 -12.415 1.00 97.00 82 LEU A O 1
ATOM 665 N N . LYS A 1 83 ? 8.403 -8.838 -10.818 1.00 96.31 83 LYS A N 1
ATOM 666 C CA . LYS A 1 83 ? 9.746 -9.055 -11.386 1.00 96.31 83 LYS A CA 1
ATOM 667 C C . LYS A 1 83 ? 10.103 -10.536 -11.602 1.00 96.31 83 LYS A C 1
ATOM 669 O O . LYS A 1 83 ? 10.658 -10.825 -12.658 1.00 96.31 83 LYS A O 1
ATOM 674 N N . PRO A 1 84 ? 9.754 -11.496 -10.719 1.00 96.38 84 PRO A N 1
ATOM 675 C CA . PRO A 1 84 ? 9.990 -12.921 -10.981 1.00 96.38 84 PRO A CA 1
ATOM 676 C C . PRO A 1 84 ? 9.324 -13.437 -12.264 1.00 96.38 84 PRO A C 1
ATOM 678 O O . PRO A 1 84 ? 9.805 -14.387 -12.870 1.00 96.38 84 PRO A O 1
ATOM 681 N N . PHE A 1 85 ? 8.243 -12.787 -12.701 1.00 96.06 85 PHE A N 1
ATOM 682 C CA . PHE A 1 85 ? 7.496 -13.130 -13.909 1.00 96.06 85 PHE A CA 1
ATOM 683 C C . PHE A 1 85 ? 7.837 -12.213 -15.089 1.00 96.06 85 PHE A C 1
ATOM 685 O O . PHE A 1 85 ? 7.166 -12.266 -16.115 1.00 96.06 85 PHE A O 1
ATOM 692 N N . ALA A 1 86 ? 8.868 -11.366 -14.975 1.00 93.88 86 ALA A N 1
ATOM 693 C CA . ALA A 1 86 ? 9.166 -10.325 -15.955 1.00 93.88 86 ALA A CA 1
ATOM 694 C C . ALA A 1 86 ? 9.378 -10.850 -17.382 1.00 93.88 86 ALA A C 1
ATOM 696 O O . ALA A 1 86 ? 9.068 -10.120 -18.320 1.00 93.88 86 ALA A O 1
ATOM 697 N N . SER A 1 87 ? 9.860 -12.085 -17.552 1.00 93.38 87 SER A N 1
ATOM 698 C CA . SER A 1 87 ? 10.032 -12.738 -18.858 1.00 93.38 87 SER A CA 1
ATOM 699 C C . SER A 1 87 ? 8.719 -13.179 -19.515 1.00 93.38 87 SER A C 1
ATOM 701 O O . SER A 1 87 ? 8.675 -13.333 -20.730 1.00 93.38 87 SER A O 1
ATOM 703 N N . LEU A 1 88 ? 7.652 -13.373 -18.732 1.00 95.31 88 LEU A N 1
ATOM 704 C CA . LEU A 1 88 ? 6.319 -13.761 -19.212 1.00 95.31 88 LEU A CA 1
ATOM 705 C C . LEU A 1 88 ? 5.420 -12.550 -19.491 1.00 95.31 88 LEU A C 1
ATOM 707 O O . LEU A 1 88 ? 4.396 -12.669 -20.161 1.00 95.31 88 LEU A O 1
ATOM 711 N N . LEU A 1 89 ? 5.768 -11.387 -18.937 1.00 94.94 89 LEU A N 1
ATOM 712 C CA . LEU A 1 89 ? 4.987 -10.166 -19.085 1.00 94.94 89 LEU A CA 1
ATOM 713 C C . LEU A 1 89 ? 5.238 -9.514 -20.458 1.00 94.94 89 LEU A C 1
ATOM 715 O O . LEU A 1 89 ? 6.395 -9.440 -20.879 1.00 94.94 89 LEU A O 1
ATOM 719 N N . PRO A 1 90 ? 4.203 -8.943 -21.107 1.00 93.62 90 PRO A N 1
ATOM 720 C CA . PRO A 1 90 ? 4.347 -8.199 -22.357 1.00 93.62 90 PRO A CA 1
ATOM 721 C C . PRO A 1 90 ? 5.405 -7.084 -22.318 1.00 93.62 90 PRO A C 1
ATOM 723 O O . PRO A 1 90 ? 5.805 -6.588 -21.253 1.00 93.62 90 PRO A O 1
ATOM 726 N N . ASP A 1 91 ? 5.823 -6.650 -23.504 1.00 90.38 91 ASP A N 1
ATOM 727 C CA . ASP A 1 91 ? 6.632 -5.450 -23.695 1.00 90.38 91 ASP A CA 1
ATOM 728 C C . ASP A 1 91 ? 5.955 -4.556 -24.752 1.00 90.38 91 ASP A C 1
ATOM 730 O O . ASP A 1 91 ? 5.882 -4.963 -25.914 1.00 90.38 91 ASP A O 1
ATOM 734 N N . PRO A 1 92 ? 5.390 -3.387 -24.380 1.00 91.25 92 PRO A N 1
ATOM 735 C CA . PRO A 1 92 ? 5.416 -2.748 -23.056 1.00 91.25 92 PRO A CA 1
ATOM 736 C C . PRO A 1 92 ? 4.404 -3.334 -22.045 1.00 91.25 92 PRO A C 1
ATOM 738 O O . PRO A 1 92 ? 3.408 -3.949 -22.427 1.00 91.25 92 PRO A O 1
ATOM 741 N N . PHE A 1 93 ? 4.629 -3.104 -20.740 1.00 95.12 93 PHE A N 1
ATOM 742 C CA . PHE A 1 93 ? 3.720 -3.524 -19.658 1.00 95.12 93 PHE A CA 1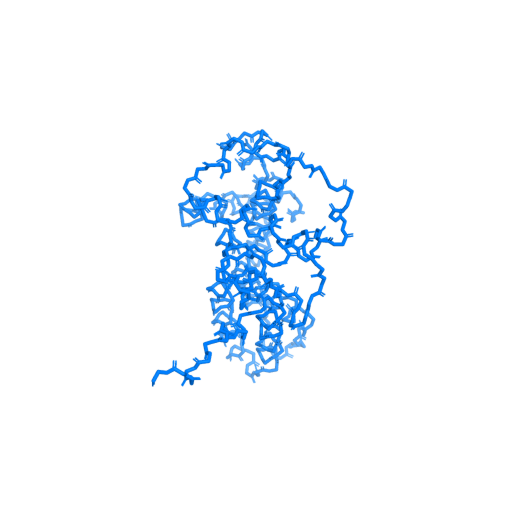
ATOM 743 C C . PHE A 1 93 ? 3.691 -2.516 -18.502 1.00 95.12 93 PHE A C 1
ATOM 745 O O . PHE A 1 93 ? 4.728 -2.215 -17.910 1.00 95.12 93 PHE A O 1
ATOM 752 N N . GLN A 1 94 ? 2.493 -2.075 -18.118 1.00 94.31 94 GLN A N 1
ATOM 753 C CA . GLN A 1 94 ?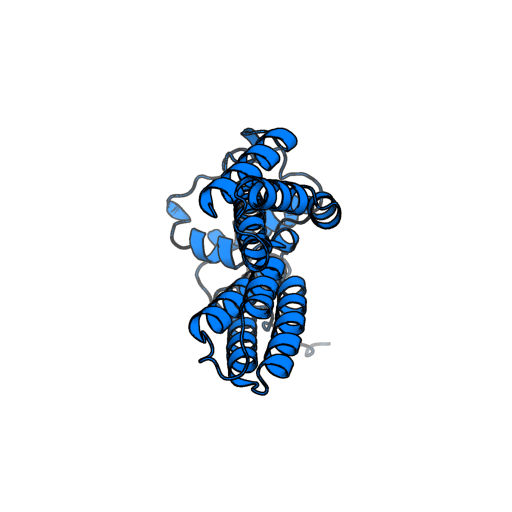 2.239 -1.218 -16.959 1.00 94.31 94 GLN A CA 1
ATOM 754 C C . GLN A 1 94 ? 1.371 -1.937 -15.915 1.00 94.31 94 GLN A C 1
ATOM 756 O O . GLN A 1 94 ? 0.359 -2.545 -16.254 1.00 94.31 94 GLN A O 1
ATOM 761 N N . TYR A 1 95 ? 1.745 -1.844 -14.635 1.00 95.69 95 TYR A N 1
ATOM 762 C CA . TYR A 1 95 ? 0.932 -2.349 -13.518 1.00 95.69 95 TYR A CA 1
ATOM 763 C C . TYR A 1 95 ? 0.153 -1.247 -12.787 1.00 95.69 95 TYR A C 1
ATOM 765 O O . TYR A 1 95 ? -0.611 -1.543 -11.871 1.00 95.69 95 TYR A O 1
ATOM 773 N N . LEU A 1 96 ? 0.343 0.022 -13.156 1.00 95.56 96 LEU A N 1
ATOM 774 C CA . LEU A 1 96 ? -0.183 1.185 -12.436 1.00 95.56 96 LEU A CA 1
ATOM 775 C C . LEU A 1 96 ? -1.714 1.193 -12.404 1.00 95.56 96 LEU A C 1
ATOM 777 O O . LEU A 1 96 ? -2.302 1.438 -11.356 1.00 95.56 96 LEU A O 1
ATOM 781 N N . GLY A 1 97 ? -2.370 0.854 -13.515 1.00 95.62 97 GLY A N 1
ATOM 782 C CA . GLY A 1 97 ? -3.830 0.756 -13.566 1.00 95.62 97 GLY A CA 1
ATOM 783 C C . GLY A 1 97 ? -4.386 -0.357 -12.673 1.00 95.62 97 GLY A C 1
ATOM 784 O O . GLY A 1 97 ? -5.366 -0.148 -11.959 1.00 95.62 97 GLY A O 1
ATOM 785 N N . LEU A 1 98 ? -3.727 -1.522 -12.660 1.00 96.81 98 LEU A N 1
ATOM 786 C CA . LEU A 1 98 ? -4.070 -2.635 -11.765 1.00 96.81 98 LEU A CA 1
ATOM 787 C C . LEU A 1 98 ? -3.834 -2.266 -10.296 1.00 96.81 98 LEU A C 1
ATOM 789 O O . LEU A 1 98 ? -4.642 -2.611 -9.436 1.00 96.81 98 LEU A O 1
ATOM 793 N N . TRP A 1 99 ? -2.757 -1.534 -10.012 1.00 97.31 99 TRP A N 1
ATOM 794 C CA . TRP A 1 99 ? -2.446 -1.033 -8.678 1.00 97.31 99 TRP A CA 1
ATOM 795 C C . TRP A 1 99 ? -3.498 -0.043 -8.175 1.00 97.31 99 TRP A C 1
ATOM 797 O O . TRP A 1 99 ? -3.987 -0.187 -7.058 1.00 97.31 99 TRP A O 1
ATOM 807 N N . LEU A 1 100 ? -3.903 0.928 -8.997 1.00 96.94 100 LEU A N 1
ATOM 808 C CA . LEU A 1 100 ? -4.975 1.859 -8.643 1.00 96.94 100 LEU A CA 1
ATOM 809 C C . LEU A 1 100 ? -6.286 1.115 -8.394 1.00 96.94 100 LEU A C 1
ATOM 811 O O . LEU A 1 100 ? -6.911 1.324 -7.357 1.00 96.94 100 LEU A O 1
ATOM 815 N N . LEU A 1 101 ? -6.667 0.193 -9.283 1.00 98.00 101 LEU A N 1
ATOM 816 C CA . LEU A 1 101 ? -7.848 -0.645 -9.080 1.00 98.00 101 LEU A CA 1
ATOM 817 C C . LEU A 1 101 ? -7.779 -1.376 -7.732 1.00 98.00 101 LEU A C 1
ATOM 819 O O . LEU A 1 101 ? -8.741 -1.337 -6.965 1.00 98.00 101 LEU A O 1
ATOM 823 N N . LEU A 1 102 ? -6.636 -1.992 -7.415 1.00 98.19 102 LEU A N 1
ATOM 824 C CA . LEU A 1 102 ? -6.411 -2.652 -6.131 1.00 98.19 102 LEU A CA 1
ATOM 825 C C . LEU A 1 102 ? -6.562 -1.676 -4.958 1.00 98.19 102 LEU A C 1
ATOM 827 O O . LEU A 1 102 ? -7.247 -1.999 -3.989 1.00 98.19 102 LEU A O 1
ATOM 831 N N . CYS A 1 103 ? -5.982 -0.477 -5.044 1.00 98.12 103 CYS A N 1
ATOM 832 C CA . CYS A 1 103 ? -6.111 0.551 -4.015 1.00 98.12 103 CYS A CA 1
ATOM 833 C C . CYS A 1 103 ? -7.574 0.926 -3.758 1.00 98.12 103 CYS A C 1
ATOM 835 O O . CYS A 1 103 ? -7.985 0.985 -2.601 1.00 98.12 103 CYS A O 1
ATOM 837 N N . PHE A 1 104 ? -8.379 1.108 -4.806 1.00 98.38 104 PHE A N 1
ATOM 838 C CA . PHE A 1 104 ? -9.804 1.422 -4.681 1.00 98.38 104 PHE A CA 1
ATOM 839 C C . PHE A 1 104 ? -10.626 0.243 -4.135 1.00 98.38 104 PHE A C 1
ATOM 841 O O . PHE A 1 104 ? -11.489 0.441 -3.277 1.00 98.38 104 PHE A O 1
ATOM 848 N N . VAL A 1 105 ? -10.331 -0.991 -4.559 1.00 98.62 105 VAL A N 1
ATOM 849 C CA . VAL A 1 105 ? -10.937 -2.214 -4.001 1.00 98.62 105 VAL A CA 1
ATOM 850 C C . VAL A 1 105 ? -10.647 -2.326 -2.505 1.00 98.62 105 VAL A C 1
ATOM 852 O O . VAL A 1 105 ? -11.554 -2.532 -1.698 1.00 98.62 105 VAL A O 1
ATOM 855 N N . LEU A 1 106 ? -9.387 -2.165 -2.106 1.00 98.50 106 LEU A N 1
ATOM 856 C CA . LEU A 1 106 ? -8.998 -2.246 -0.703 1.00 98.50 106 LEU A CA 1
ATOM 857 C C . LEU A 1 106 ? -9.580 -1.080 0.103 1.00 98.50 106 LEU A C 1
ATOM 859 O O . LEU A 1 106 ? -10.051 -1.308 1.215 1.00 98.50 106 LEU A O 1
ATOM 863 N N . GLN A 1 107 ? -9.649 0.129 -0.460 1.00 98.44 107 GLN A N 1
ATOM 864 C CA . GLN A 1 107 ? -10.266 1.293 0.183 1.00 98.44 107 GLN A CA 1
ATOM 865 C C . GLN A 1 107 ? -11.740 1.032 0.516 1.00 98.44 107 GLN A C 1
ATOM 867 O O . GLN A 1 107 ? -12.162 1.232 1.655 1.00 98.44 107 GLN A O 1
ATOM 872 N N . GLY A 1 108 ? -12.518 0.518 -0.442 1.00 98.19 108 GLY A N 1
ATOM 873 C CA . GLY A 1 108 ? -13.917 0.156 -0.210 1.00 98.19 108 GLY A CA 1
ATOM 874 C C . GLY A 1 108 ? -14.067 -1.004 0.783 1.00 98.19 108 GLY A C 1
ATOM 875 O O . GLY A 1 108 ? -14.911 -0.962 1.682 1.00 98.19 108 GLY A O 1
ATOM 876 N N . GLY A 1 109 ? -13.214 -2.026 0.676 1.00 98.31 109 GLY A N 1
ATOM 877 C CA . GLY A 1 109 ? -13.210 -3.169 1.589 1.00 98.31 109 GLY A CA 1
ATOM 878 C C . GLY A 1 109 ? -12.914 -2.775 3.041 1.00 98.31 109 GLY A C 1
ATOM 879 O O . GLY A 1 109 ? -13.668 -3.137 3.950 1.00 98.31 109 GLY A O 1
ATOM 880 N N . PHE A 1 110 ? -11.853 -1.999 3.275 1.00 98.12 110 PHE A N 1
ATOM 881 C CA . PHE A 1 110 ? -11.521 -1.490 4.606 1.00 98.12 110 PHE A CA 1
ATOM 882 C C . PHE A 1 110 ? -12.536 -0.457 5.103 1.00 98.12 110 PHE A C 1
ATOM 884 O O . PHE A 1 110 ? -12.830 -0.443 6.297 1.00 98.12 110 PHE A O 1
ATOM 891 N N . GLY A 1 111 ? -13.156 0.324 4.213 1.00 97.81 111 GLY A N 1
ATOM 892 C CA . GLY A 1 111 ? -14.265 1.209 4.568 1.00 97.81 111 GLY A CA 1
ATOM 893 C C . GLY A 1 111 ? -15.448 0.461 5.194 1.00 97.81 111 GLY A C 1
ATOM 894 O O . GLY A 1 111 ? -15.968 0.870 6.235 1.00 97.81 111 GLY A O 1
ATOM 895 N N . VAL A 1 112 ? -15.808 -0.705 4.641 1.00 97.88 112 VAL A N 1
ATOM 896 C CA . VAL A 1 112 ? -16.795 -1.616 5.255 1.00 97.88 112 VAL A CA 1
ATOM 897 C C . VAL A 1 112 ? -16.325 -2.121 6.621 1.00 97.88 112 VAL A C 1
ATOM 899 O O . VAL A 1 112 ? -17.125 -2.197 7.555 1.00 97.88 112 VAL A O 1
ATOM 902 N N . LEU A 1 113 ? -15.055 -2.522 6.747 1.00 96.81 113 LEU A N 1
ATOM 903 C CA . LEU A 1 113 ? -14.516 -3.056 8.005 1.00 96.81 113 LEU A CA 1
ATOM 904 C C . LEU A 1 113 ? -14.490 -2.018 9.121 1.00 96.81 113 LEU A C 1
ATOM 906 O O . LEU A 1 113 ? -14.771 -2.372 10.264 1.00 96.81 113 LEU A O 1
ATOM 910 N N . LEU A 1 114 ? -14.201 -0.761 8.795 1.00 96.75 114 LEU A N 1
ATOM 911 C CA . LEU A 1 114 ? -14.286 0.341 9.742 1.00 96.75 114 LEU A CA 1
ATOM 912 C C . LEU A 1 114 ? -15.723 0.541 10.214 1.00 96.75 114 LEU A C 1
ATOM 914 O O . LEU A 1 114 ? -15.979 0.475 11.410 1.00 96.75 114 LEU A O 1
ATOM 918 N N . ALA A 1 115 ? -16.682 0.680 9.295 1.00 96.94 115 ALA A N 1
ATOM 919 C CA . ALA A 1 115 ? -18.087 0.876 9.659 1.00 96.94 115 ALA A CA 1
ATOM 920 C C . ALA A 1 115 ? -18.642 -0.253 10.546 1.00 96.94 115 ALA A C 1
ATOM 922 O O . ALA A 1 115 ? -19.434 -0.011 11.456 1.00 96.94 115 ALA A O 1
ATOM 923 N N . ARG A 1 116 ? -18.181 -1.490 10.327 1.00 96.19 116 ARG A N 1
ATOM 924 C CA . ARG A 1 116 ? -18.566 -2.667 11.121 1.00 96.19 116 ARG A CA 1
ATOM 925 C C . ARG A 1 116 ? -18.236 -2.576 12.604 1.00 96.19 116 ARG A C 1
ATOM 927 O O . ARG A 1 116 ? -18.856 -3.304 13.370 1.00 96.19 116 ARG A O 1
ATOM 934 N N . VAL A 1 117 ? -17.294 -1.724 13.004 1.00 95.31 117 VAL A N 1
ATOM 935 C CA . VAL A 1 117 ? -16.978 -1.519 14.423 1.00 95.31 117 VAL A CA 1
ATOM 936 C C . VA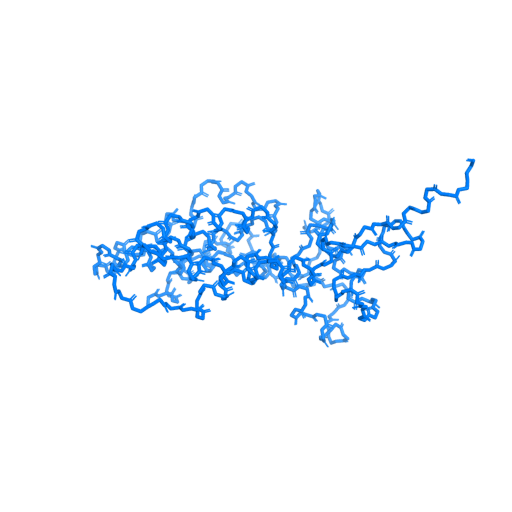L A 1 117 ? -18.172 -0.917 15.172 1.00 95.31 117 VAL A C 1
ATOM 938 O O . VAL A 1 117 ? -18.373 -1.234 16.339 1.00 95.31 117 VAL A O 1
ATOM 941 N N . TRP A 1 118 ? -18.998 -0.106 14.502 1.00 94.56 118 TRP A N 1
ATOM 942 C CA . TRP A 1 118 ? -20.101 0.624 15.142 1.00 94.56 118 TRP A CA 1
ATOM 943 C C . TRP A 1 118 ? -21.494 0.194 14.690 1.00 94.56 118 TRP A C 1
ATOM 945 O O . TRP A 1 118 ? -22.470 0.477 15.379 1.00 94.56 118 TRP A O 1
ATOM 955 N N . THR A 1 119 ? -21.631 -0.462 13.534 1.00 96.12 119 THR A N 1
ATOM 956 C CA . THR A 1 119 ? -22.949 -0.860 13.025 1.00 96.12 119 THR A CA 1
ATOM 957 C C . THR A 1 119 ? -22.959 -2.229 12.360 1.00 96.12 119 THR A C 1
ATOM 959 O O . THR A 1 119 ? -22.070 -2.598 11.590 1.00 96.12 119 THR A O 1
ATOM 962 N N . THR A 1 120 ? -24.036 -2.976 12.594 1.00 95.94 120 THR A N 1
ATOM 963 C CA . THR A 1 120 ? -24.344 -4.242 11.916 1.00 95.94 120 THR A CA 1
ATOM 964 C C . THR A 1 120 ? -25.117 -4.037 10.608 1.00 95.94 120 THR A C 1
ATOM 966 O O . THR A 1 120 ? -25.196 -4.965 9.798 1.00 95.94 120 THR A O 1
ATOM 969 N N . SER A 1 121 ? -25.643 -2.828 10.359 1.00 97.75 121 SER A N 1
ATOM 970 C CA . SER A 1 121 ? -26.425 -2.513 9.160 1.00 97.75 121 SER A CA 1
ATOM 971 C C . SER A 1 121 ? -25.567 -2.595 7.902 1.00 97.75 121 SER A C 1
ATOM 973 O O . SER A 1 121 ? -24.607 -1.843 7.715 1.00 97.75 121 SER A O 1
ATOM 975 N N . ARG A 1 122 ? -25.948 -3.499 6.995 1.00 96.94 122 ARG A N 1
ATOM 976 C CA . ARG A 1 122 ? -25.250 -3.701 5.718 1.00 96.94 122 ARG A CA 1
ATOM 977 C C . ARG A 1 122 ? -25.300 -2.456 4.835 1.00 96.94 122 ARG A C 1
ATOM 979 O O . ARG A 1 122 ? -24.323 -2.172 4.155 1.00 96.94 122 ARG A O 1
ATOM 986 N N . VAL A 1 123 ? -26.403 -1.709 4.882 1.00 97.62 123 VAL A N 1
ATOM 987 C CA . VAL A 1 123 ? -26.587 -0.484 4.093 1.00 97.62 123 VAL A CA 1
ATOM 988 C C . VAL A 1 123 ? -25.612 0.597 4.550 1.00 97.62 123 VAL A C 1
ATOM 990 O O . VAL A 1 123 ? -24.884 1.143 3.728 1.00 97.62 123 VAL A O 1
ATOM 993 N N . LEU A 1 124 ? -25.516 0.842 5.862 1.00 97.62 124 LEU A N 1
ATOM 994 C CA . LEU A 1 124 ? -24.583 1.835 6.408 1.00 97.62 124 LEU A CA 1
ATOM 995 C C . LEU A 1 124 ? -23.119 1.454 6.150 1.00 97.62 124 LEU A C 1
ATOM 997 O O . LEU A 1 124 ? -22.303 2.317 5.844 1.00 97.62 124 LEU A O 1
ATOM 1001 N N . GLN A 1 125 ? -22.790 0.159 6.200 1.00 97.62 125 GLN A N 1
ATOM 1002 C CA . GLN A 1 125 ? -21.453 -0.326 5.846 1.00 97.62 125 GLN A CA 1
ATOM 1003 C C . GLN A 1 125 ? -21.099 -0.052 4.377 1.00 97.62 125 GLN A C 1
ATOM 1005 O O . GLN A 1 125 ? -19.968 0.334 4.086 1.00 97.62 125 GLN A O 1
ATOM 1010 N N . LEU A 1 126 ? -22.044 -0.244 3.450 1.00 97.38 126 LEU A N 1
ATOM 1011 C CA . LEU A 1 126 ? -21.830 0.041 2.027 1.00 97.38 126 LEU A CA 1
ATOM 1012 C C . LEU A 1 126 ? -21.769 1.544 1.745 1.00 97.38 126 LEU A C 1
ATOM 1014 O O . LEU A 1 126 ? -20.938 1.972 0.948 1.00 97.38 126 LEU A O 1
ATOM 1018 N N . LEU A 1 127 ? -22.582 2.345 2.438 1.00 97.69 127 LEU A N 1
ATOM 1019 C CA . LEU A 1 127 ? -22.512 3.802 2.351 1.00 97.69 127 LEU A CA 1
ATOM 1020 C C . LEU A 1 127 ? -21.144 4.314 2.815 1.00 97.69 127 LEU A C 1
ATOM 1022 O O . LEU A 1 127 ? -20.534 5.132 2.134 1.00 97.69 127 LEU A O 1
ATOM 1026 N N . ALA A 1 128 ? -20.616 3.782 3.920 1.00 97.25 128 ALA A N 1
ATOM 1027 C CA . ALA A 1 128 ? -19.270 4.113 4.376 1.00 97.25 128 ALA A CA 1
ATOM 1028 C C . ALA A 1 128 ? -18.204 3.737 3.336 1.00 97.25 128 ALA A C 1
ATOM 1030 O O . ALA A 1 128 ? -17.338 4.552 3.035 1.00 97.25 128 ALA A O 1
ATOM 1031 N N . ALA A 1 129 ? -18.286 2.539 2.743 1.00 97.56 129 ALA A N 1
ATOM 1032 C CA . ALA A 1 129 ? -17.379 2.113 1.673 1.00 97.56 129 ALA A CA 1
ATOM 1033 C C . ALA A 1 129 ? -17.362 3.105 0.501 1.00 97.56 129 ALA A C 1
ATOM 1035 O O . ALA A 1 129 ? -16.293 3.495 0.036 1.00 97.56 129 ALA A O 1
ATOM 1036 N N . PHE A 1 130 ? -18.548 3.541 0.069 1.00 97.44 130 PHE A N 1
ATOM 1037 C CA . PHE A 1 130 ? -18.704 4.527 -0.993 1.00 97.44 130 PHE A CA 1
ATOM 1038 C C . PHE A 1 130 ? -18.091 5.882 -0.611 1.00 97.44 130 PHE A C 1
ATOM 1040 O O . PHE A 1 130 ? -17.310 6.434 -1.382 1.00 97.44 130 PHE A O 1
ATOM 1047 N N . LEU A 1 131 ? -18.356 6.383 0.600 1.00 97.81 131 LEU A N 1
ATOM 1048 C CA . LEU A 1 131 ? -17.790 7.648 1.087 1.00 97.81 131 LEU A CA 1
ATOM 1049 C C . LEU A 1 131 ? -16.258 7.608 1.202 1.00 97.81 131 LEU A C 1
ATOM 1051 O O . LEU A 1 131 ? -15.593 8.571 0.827 1.00 97.81 131 LEU A O 1
ATOM 1055 N N . PHE A 1 132 ? -15.679 6.498 1.671 1.00 97.81 132 PHE A N 1
ATOM 1056 C CA . PHE A 1 132 ? -14.221 6.341 1.753 1.00 97.81 132 PHE A CA 1
ATOM 1057 C C . PHE A 1 132 ? -13.546 6.301 0.382 1.00 97.81 132 PHE A C 1
ATOM 1059 O O . PHE A 1 132 ? -12.411 6.759 0.248 1.00 97.81 132 PHE A O 1
ATOM 1066 N N . VAL A 1 133 ? -14.227 5.753 -0.622 1.00 97.44 133 VAL A N 1
ATOM 1067 C CA . VAL A 1 133 ? -13.768 5.743 -2.015 1.00 97.44 133 VAL A CA 1
ATOM 1068 C C . VAL A 1 133 ? -13.917 7.125 -2.664 1.00 97.44 133 VAL A C 1
ATOM 1070 O O . VAL A 1 133 ? -13.055 7.530 -3.439 1.00 97.44 133 VAL A O 1
ATOM 1073 N N . LEU A 1 134 ? -14.953 7.884 -2.294 1.00 97.00 134 LEU A N 1
ATOM 1074 C CA . LEU A 1 134 ? -15.204 9.250 -2.765 1.00 97.00 134 LEU A CA 1
ATOM 1075 C C . LEU A 1 134 ? -14.318 10.309 -2.077 1.00 97.00 134 LEU A C 1
ATOM 1077 O O . LEU A 1 134 ? -14.407 11.494 -2.391 1.00 97.00 134 LEU A O 1
ATOM 1081 N N . MET A 1 135 ? -13.474 9.914 -1.120 1.00 96.12 135 MET A N 1
ATOM 1082 C CA . MET A 1 135 ? -12.714 10.848 -0.295 1.00 96.12 135 MET A CA 1
ATOM 1083 C C . MET A 1 135 ? -11.835 11.777 -1.163 1.00 96.12 135 MET A C 1
ATOM 1085 O O . MET A 1 135 ? -10.925 11.285 -1.836 1.00 96.12 135 MET A O 1
ATOM 1089 N N . PRO A 1 136 ? -12.026 13.114 -1.132 1.00 93.88 136 PRO A N 1
ATOM 1090 C CA . PRO A 1 136 ? -11.338 14.032 -2.049 1.00 93.88 136 PRO A CA 1
ATOM 1091 C C . PRO A 1 136 ? -9.811 13.953 -1.979 1.00 93.88 136 PRO A C 1
ATOM 1093 O O . PRO A 1 136 ? -9.128 14.076 -2.993 1.00 93.88 136 PRO A O 1
ATOM 1096 N N . THR A 1 137 ? -9.270 13.685 -0.786 1.00 94.75 137 THR A N 1
ATOM 1097 C CA . THR A 1 137 ? -7.828 13.514 -0.572 1.00 94.75 137 THR A CA 1
ATOM 1098 C C . THR A 1 137 ? -7.264 12.286 -1.281 1.00 94.75 137 THR A C 1
ATOM 1100 O O . THR A 1 137 ? -6.094 12.305 -1.639 1.00 94.75 137 THR A O 1
ATOM 1103 N N . LEU A 1 138 ? -8.060 11.234 -1.505 1.00 95.38 138 LEU A N 1
ATOM 1104 C CA . LEU A 1 138 ? -7.671 10.098 -2.343 1.00 95.38 138 LEU A CA 1
ATOM 1105 C C . LEU A 1 138 ? -7.755 10.472 -3.826 1.00 95.38 138 LEU A C 1
ATOM 1107 O O . LEU A 1 138 ? -6.825 10.210 -4.583 1.00 95.38 138 LEU A O 1
ATOM 1111 N N . LEU A 1 139 ? -8.847 11.122 -4.236 1.00 95.00 139 LEU A N 1
ATOM 1112 C CA . LEU A 1 139 ? -9.099 11.433 -5.646 1.00 95.00 139 LEU A CA 1
ATOM 1113 C C . LEU A 1 139 ? -8.049 12.384 -6.236 1.00 95.00 139 LEU A C 1
ATOM 1115 O O . LEU A 1 139 ? -7.563 12.146 -7.339 1.00 95.00 139 LEU A O 1
ATOM 1119 N N . ILE A 1 140 ? -7.622 13.405 -5.486 1.00 93.75 140 ILE A N 1
ATOM 1120 C CA . ILE A 1 140 ? -6.554 14.320 -5.928 1.00 93.75 140 ILE A CA 1
ATOM 1121 C C . ILE A 1 140 ? -5.186 13.625 -6.046 1.00 93.75 140 ILE A C 1
ATOM 1123 O O . ILE A 1 140 ? -4.297 14.104 -6.746 1.00 93.75 140 ILE A O 1
ATOM 1127 N N . ARG A 1 141 ? -5.004 12.476 -5.381 1.00 91.69 141 ARG A N 1
ATOM 1128 C CA . ARG A 1 141 ? -3.757 11.702 -5.399 1.00 91.69 141 ARG A CA 1
ATOM 1129 C C . ARG A 1 141 ? -3.697 10.670 -6.507 1.00 91.69 141 ARG A C 1
ATOM 1131 O O . ARG A 1 141 ? -2.634 10.087 -6.663 1.00 91.69 141 ARG A O 1
ATOM 1138 N N . VAL A 1 142 ? -4.751 10.495 -7.313 1.00 91.00 142 VAL A N 1
ATOM 1139 C CA . VAL A 1 142 ? -4.745 9.537 -8.434 1.00 91.00 142 VAL A CA 1
ATOM 1140 C C . VAL A 1 142 ? -3.525 9.746 -9.330 1.00 91.00 142 VAL A C 1
ATOM 1142 O O . VAL A 1 142 ? -2.929 8.757 -9.715 1.00 91.00 142 VAL A O 1
ATOM 1145 N N . GLY A 1 143 ? -3.079 10.992 -9.543 1.00 88.50 143 GLY A N 1
ATOM 1146 C CA . GLY A 1 143 ? -1.840 11.334 -10.265 1.00 88.50 143 GLY A CA 1
ATOM 1147 C C . GLY A 1 143 ? -0.531 10.737 -9.721 1.00 88.50 143 GLY A C 1
ATOM 1148 O O . GLY A 1 143 ? 0.459 10.739 -10.437 1.00 88.50 143 GLY A O 1
ATOM 1149 N N . HIS A 1 144 ? -0.528 10.237 -8.482 1.00 91.31 144 HIS A N 1
ATOM 1150 C CA . HIS A 1 144 ? 0.623 9.683 -7.766 1.00 91.31 144 HIS A CA 1
ATOM 1151 C C . HIS A 1 144 ? 0.254 8.291 -7.213 1.00 91.31 144 HIS A C 1
ATOM 1153 O O . HIS A 1 144 ? -0.166 8.157 -6.056 1.00 91.31 144 HIS A O 1
ATOM 1159 N N . PRO A 1 145 ? 0.350 7.223 -8.023 1.00 92.06 145 PRO A N 1
ATOM 1160 C CA . PRO A 1 145 ? -0.105 5.874 -7.664 1.00 92.06 145 PRO A CA 1
ATOM 1161 C C . PRO A 1 145 ? 0.438 5.317 -6.356 1.00 92.06 145 PRO A C 1
ATOM 1163 O O . PRO A 1 145 ? -0.285 4.625 -5.634 1.00 92.06 145 PRO A O 1
ATOM 1166 N N . SER A 1 146 ? 1.698 5.614 -6.044 1.00 92.19 146 SER A N 1
ATOM 1167 C CA . SER A 1 146 ? 2.364 5.202 -4.806 1.00 92.19 146 SER A CA 1
ATOM 1168 C C . SER A 1 146 ? 1.656 5.752 -3.561 1.00 92.19 146 SER A C 1
ATOM 1170 O O . SER A 1 146 ? 1.555 5.067 -2.542 1.00 92.19 146 SER A O 1
ATOM 1172 N N . LEU A 1 147 ? 1.060 6.944 -3.666 1.00 94.81 147 LEU A N 1
ATOM 1173 C CA . LEU A 1 147 ? 0.312 7.611 -2.601 1.00 94.81 147 LEU A CA 1
ATOM 1174 C C . LEU A 1 147 ? -1.162 7.193 -2.526 1.00 94.81 147 LEU A C 1
ATOM 1176 O O . LEU A 1 147 ? -1.818 7.479 -1.531 1.00 94.81 147 LEU A O 1
ATOM 1180 N N . CYS A 1 148 ? -1.699 6.478 -3.519 1.00 96.44 148 CYS A N 1
ATOM 1181 C CA . CYS A 1 148 ? -3.115 6.083 -3.545 1.00 96.44 148 CYS A CA 1
ATOM 1182 C C . CYS A 1 148 ? -3.482 4.962 -2.558 1.00 96.44 148 CYS A C 1
ATOM 1184 O O . CYS A 1 148 ? -4.661 4.636 -2.403 1.00 96.44 148 CYS A O 1
ATOM 1186 N N . ALA A 1 149 ? -2.513 4.363 -1.862 1.00 97.62 149 ALA A N 1
ATOM 1187 C CA . ALA A 1 149 ? -2.745 3.268 -0.922 1.00 97.62 149 ALA A CA 1
ATOM 1188 C C . ALA A 1 149 ? -3.294 3.730 0.446 1.00 97.62 149 ALA A C 1
ATOM 1190 O O . ALA A 1 149 ? -2.875 3.250 1.500 1.00 97.62 149 ALA A O 1
ATOM 1191 N N . HIS A 1 150 ? -4.275 4.641 0.448 1.00 98.19 150 HIS A N 1
ATOM 1192 C CA . HIS A 1 150 ? -4.936 5.152 1.661 1.00 98.19 150 HIS A CA 1
ATOM 1193 C C . HIS A 1 150 ? -5.623 4.051 2.482 1.00 98.19 150 HIS A C 1
ATOM 1195 O O . HIS A 1 150 ? -5.824 4.202 3.688 1.00 98.19 150 HIS A O 1
ATOM 1201 N N . TRP A 1 151 ? -5.914 2.908 1.862 1.00 98.19 151 TRP A N 1
ATOM 1202 C CA . TRP A 1 151 ? -6.443 1.729 2.535 1.00 98.19 151 TRP A CA 1
ATOM 1203 C C . TRP A 1 151 ? -5.503 1.202 3.630 1.00 98.19 151 TRP A C 1
ATOM 1205 O O . TRP A 1 151 ? -5.980 0.573 4.569 1.00 98.19 151 TRP A O 1
ATOM 1215 N N . LEU A 1 152 ? -4.198 1.507 3.575 1.00 98.50 152 LEU A N 1
ATOM 1216 C CA . LEU A 1 152 ? -3.253 1.224 4.661 1.00 98.50 152 LEU A CA 1
ATOM 1217 C C . LEU A 1 152 ? -3.582 2.008 5.933 1.00 98.50 152 LEU A C 1
ATOM 1219 O O . LEU A 1 152 ? -3.520 1.458 7.033 1.00 98.50 152 LEU A O 1
ATOM 1223 N N . LEU A 1 153 ? -3.991 3.271 5.786 1.00 98.50 153 LEU A N 1
ATOM 1224 C CA . LEU A 1 153 ? -4.444 4.095 6.906 1.00 98.50 153 LEU A CA 1
ATOM 1225 C C . LEU A 1 153 ? -5.738 3.526 7.485 1.00 98.50 153 LEU A C 1
ATOM 1227 O O . LEU A 1 153 ? -5.871 3.416 8.702 1.00 98.50 153 LEU A O 1
ATOM 1231 N N . LEU A 1 154 ? -6.666 3.094 6.623 1.00 98.31 154 LEU A N 1
ATOM 1232 C CA . LEU A 1 154 ? -7.901 2.448 7.071 1.00 98.31 154 LEU A CA 1
ATOM 1233 C C . LEU A 1 154 ? -7.630 1.109 7.767 1.00 98.31 154 LEU A C 1
ATOM 1235 O O . LEU A 1 154 ? -8.294 0.796 8.753 1.00 98.31 154 LEU A O 1
ATOM 1239 N N . TRP A 1 155 ? -6.642 0.337 7.309 1.00 98.25 155 TRP A N 1
ATOM 1240 C CA . TRP A 1 155 ? -6.213 -0.892 7.974 1.00 98.25 155 TRP A CA 1
ATOM 1241 C C . TRP A 1 155 ? -5.658 -0.595 9.371 1.00 98.25 155 TRP A C 1
ATOM 1243 O O . TRP A 1 155 ? -6.119 -1.187 10.348 1.00 98.25 155 TRP A O 1
ATOM 1253 N N . ALA A 1 156 ? -4.734 0.361 9.496 1.00 98.31 156 ALA A N 1
ATOM 1254 C CA . ALA A 1 156 ? -4.176 0.761 10.786 1.00 98.31 156 ALA A CA 1
ATOM 1255 C C . ALA A 1 156 ? -5.257 1.302 11.743 1.00 98.31 156 ALA A C 1
ATOM 1257 O O . ALA A 1 156 ? -5.302 0.918 12.912 1.00 98.31 156 ALA A O 1
ATOM 1258 N N . LEU A 1 157 ? -6.188 2.122 11.242 1.00 98.06 157 LEU A N 1
ATOM 1259 C CA . LEU A 1 157 ? -7.337 2.603 12.016 1.00 98.06 157 LEU A CA 1
ATOM 1260 C C . LEU A 1 157 ? -8.260 1.461 12.434 1.00 98.06 157 LEU A C 1
ATOM 1262 O O . LEU A 1 157 ? -8.741 1.435 13.563 1.00 98.06 157 LEU A O 1
ATOM 1266 N N . TRP A 1 158 ? -8.494 0.487 11.560 1.00 97.25 158 TRP A N 1
ATOM 1267 C CA . TRP A 1 158 ? -9.316 -0.669 11.892 1.00 97.25 158 TRP A CA 1
ATOM 1268 C C . TRP A 1 158 ? -8.676 -1.523 12.991 1.00 97.25 158 TRP A C 1
ATOM 1270 O O . TRP A 1 158 ? -9.383 -1.956 13.902 1.00 97.25 158 TRP A O 1
ATOM 1280 N N . LEU A 1 159 ? -7.347 -1.711 12.963 1.00 96.38 159 LEU A N 1
ATOM 1281 C CA . LEU A 1 159 ? -6.601 -2.316 14.073 1.00 96.38 159 LEU A CA 1
ATOM 1282 C C . LEU A 1 159 ? -6.804 -1.527 15.368 1.00 96.38 159 LEU A C 1
ATOM 1284 O O . LEU A 1 159 ? -7.121 -2.123 16.397 1.00 96.38 159 LEU A O 1
ATOM 1288 N N . TYR A 1 160 ? -6.679 -0.201 15.296 1.00 96.94 160 TYR A N 1
ATOM 1289 C CA . TYR A 1 160 ? -6.839 0.677 16.449 1.00 96.94 160 TYR A CA 1
ATOM 1290 C C . TYR A 1 160 ? -8.231 0.574 17.079 1.00 96.94 160 TYR A C 1
ATOM 1292 O O . TYR A 1 160 ? -8.376 0.421 18.295 1.00 96.94 160 TYR A O 1
ATOM 1300 N N . LEU A 1 161 ? -9.268 0.636 16.247 1.00 95.88 161 LEU A N 1
ATOM 1301 C CA . LEU A 1 161 ? -10.656 0.720 16.683 1.00 95.88 161 LEU A CA 1
ATOM 1302 C C . LEU A 1 161 ? -11.178 -0.594 17.258 1.00 95.88 161 LEU A C 1
ATOM 1304 O O . LEU A 1 161 ? -11.871 -0.571 18.270 1.00 95.88 161 LEU A O 1
ATOM 1308 N N . ARG A 1 162 ? -10.811 -1.732 16.660 1.00 93.25 162 ARG A N 1
ATOM 1309 C CA . ARG A 1 162 ? -11.235 -3.059 17.141 1.00 93.25 162 ARG A CA 1
ATOM 1310 C C . ARG A 1 162 ? -10.427 -3.568 18.340 1.00 93.25 162 ARG A C 1
ATOM 1312 O O . ARG A 1 162 ? -10.775 -4.601 18.903 1.00 93.25 162 ARG A O 1
ATOM 1319 N N . SER A 1 163 ? -9.300 -2.926 18.653 1.00 90.31 163 SER A N 1
ATOM 1320 C CA . SER A 1 163 ? -8.458 -3.329 19.777 1.00 90.31 163 SER A CA 1
ATOM 1321 C C . SER A 1 163 ? -9.140 -3.013 21.107 1.00 90.31 163 SER A C 1
ATOM 1323 O O . SER A 1 163 ? -9.713 -1.934 21.295 1.00 90.31 163 SER A O 1
ATOM 1325 N N . GLU A 1 164 ? -9.032 -3.957 22.035 1.00 86.12 164 GLU A N 1
ATOM 1326 C CA . GLU A 1 164 ? -9.508 -3.856 23.410 1.00 86.12 164 GLU A CA 1
ATOM 1327 C C . GLU A 1 164 ? -8.309 -3.950 24.364 1.00 86.12 164 GLU A C 1
ATOM 1329 O O . GLU A 1 164 ? -7.419 -4.783 24.145 1.00 86.12 164 GLU A O 1
ATOM 1334 N N . PRO A 1 165 ? -8.266 -3.140 25.439 1.00 78.88 165 PRO A N 1
ATOM 1335 C CA . PRO A 1 165 ? -7.194 -3.227 26.423 1.00 78.88 165 PRO A CA 1
ATOM 1336 C C . PRO A 1 165 ? -7.043 -4.652 26.977 1.00 78.88 165 PRO A C 1
ATOM 1338 O O . PRO A 1 165 ? -8.033 -5.290 27.323 1.00 78.88 165 PRO A O 1
ATOM 1341 N N . ARG A 1 166 ? -5.795 -5.125 27.120 1.00 72.00 166 ARG A N 1
ATOM 1342 C CA . ARG A 1 166 ? -5.414 -6.458 27.650 1.00 72.00 166 ARG A CA 1
ATOM 1343 C C . ARG A 1 166 ? -5.725 -7.661 26.749 1.00 72.00 166 ARG A C 1
ATOM 1345 O O . ARG A 1 166 ? -5.469 -8.793 27.156 1.00 72.00 166 ARG A O 1
ATOM 1352 N N . ARG A 1 167 ? -6.217 -7.451 25.526 1.00 83.06 167 ARG A N 1
ATOM 1353 C CA . ARG A 1 167 ? -6.324 -8.524 24.530 1.00 83.06 167 ARG A CA 1
ATOM 1354 C C . ARG A 1 167 ? -4.949 -8.836 23.929 1.00 83.06 167 ARG A C 1
ATOM 1356 O O . ARG A 1 167 ? -4.096 -7.959 23.817 1.00 83.06 167 ARG A O 1
ATOM 1363 N N . VAL A 1 168 ? -4.733 -10.089 23.528 1.00 85.94 168 VAL A N 1
ATOM 1364 C CA . VAL A 1 168 ? -3.500 -10.501 22.837 1.00 85.94 168 VAL A CA 1
ATOM 1365 C C . VAL A 1 168 ? -3.362 -9.723 21.527 1.00 85.94 168 VAL A C 1
ATOM 1367 O O . VAL A 1 168 ? -4.282 -9.719 20.704 1.00 85.94 168 VAL A O 1
ATOM 1370 N N . GLN A 1 169 ? -2.210 -9.078 21.333 1.00 86.81 169 GLN A N 1
ATOM 1371 C CA . GLN A 1 169 ? -1.932 -8.311 20.123 1.00 86.81 169 GLN A CA 1
ATOM 1372 C C . GLN A 1 169 ? -1.850 -9.238 18.900 1.00 86.81 169 GLN A C 1
ATOM 1374 O O . GLN A 1 169 ? -1.121 -10.234 18.932 1.00 86.81 169 GLN A O 1
ATOM 1379 N N . PRO A 1 170 ? -2.526 -8.916 17.784 1.00 92.56 170 PRO A N 1
ATOM 1380 C CA . PRO A 1 170 ? -2.401 -9.668 16.539 1.00 92.56 170 PRO A CA 1
ATOM 1381 C C . PRO A 1 170 ? -1.072 -9.358 15.828 1.00 92.56 170 PRO A C 1
ATOM 1383 O O . PRO A 1 170 ? -1.074 -8.734 14.771 1.00 92.56 170 PRO A O 1
ATOM 1386 N N . ILE A 1 171 ? 0.061 -9.796 16.390 1.00 94.69 171 ILE A N 1
ATOM 1387 C CA . ILE A 1 171 ? 1.430 -9.452 15.946 1.00 94.69 171 ILE A CA 1
ATOM 1388 C C . ILE A 1 171 ? 1.640 -9.628 14.435 1.00 94.69 171 ILE A C 1
ATOM 1390 O O . ILE A 1 171 ? 2.206 -8.748 13.789 1.00 94.69 171 ILE A O 1
ATOM 1394 N N . ALA A 1 172 ? 1.109 -10.701 13.843 1.00 96.62 172 ALA A N 1
ATOM 1395 C CA . ALA A 1 172 ? 1.189 -10.932 12.400 1.00 96.62 172 ALA A CA 1
ATOM 1396 C C . ALA A 1 172 ? 0.561 -9.795 11.570 1.00 96.62 172 ALA A C 1
ATOM 1398 O O . ALA A 1 172 ? 1.057 -9.470 10.497 1.00 96.62 172 ALA A O 1
ATOM 1399 N N . GLN A 1 173 ? -0.504 -9.154 12.064 1.00 96.56 173 GLN A N 1
ATOM 1400 C CA . GLN A 1 173 ? -1.130 -8.026 11.372 1.00 96.56 173 GLN A CA 1
ATOM 1401 C C . GLN A 1 173 ? -0.324 -6.733 11.505 1.00 96.56 173 GLN A C 1
ATOM 1403 O O . GLN A 1 173 ? -0.294 -5.970 10.545 1.00 96.56 173 GLN A O 1
ATOM 1408 N N . TYR A 1 174 ? 0.362 -6.508 12.633 1.00 97.38 174 TYR A N 1
ATOM 1409 C CA . TYR A 1 174 ? 1.308 -5.391 12.773 1.00 97.38 174 TYR A CA 1
ATOM 1410 C C . TYR A 1 174 ? 2.492 -5.559 11.817 1.00 97.38 174 TYR A C 1
ATOM 1412 O O . TYR A 1 174 ? 2.849 -4.621 11.108 1.00 97.38 174 TYR A O 1
ATOM 1420 N N . ALA A 1 175 ? 3.055 -6.769 11.747 1.00 98.25 175 ALA A N 1
ATOM 1421 C CA . ALA A 1 175 ? 4.122 -7.087 10.804 1.00 98.25 175 ALA A CA 1
ATOM 1422 C C . ALA A 1 175 ? 3.661 -6.890 9.353 1.00 98.25 175 ALA A C 1
ATOM 1424 O O . ALA A 1 175 ? 4.349 -6.239 8.572 1.00 98.25 175 ALA A O 1
ATOM 1425 N N . ALA A 1 176 ? 2.475 -7.401 9.002 1.00 98.31 176 ALA A N 1
ATOM 1426 C CA . ALA A 1 176 ? 1.941 -7.298 7.649 1.00 98.31 176 ALA A CA 1
ATOM 1427 C C . ALA A 1 176 ? 1.677 -5.844 7.238 1.00 98.31 176 ALA A C 1
ATOM 1429 O O . ALA A 1 176 ? 2.151 -5.424 6.185 1.00 98.31 176 ALA A O 1
ATOM 1430 N N . VAL A 1 177 ? 0.975 -5.055 8.062 1.00 98.38 177 VAL A N 1
ATOM 1431 C CA . VAL A 1 177 ? 0.691 -3.650 7.725 1.00 98.38 177 VAL A CA 1
ATOM 1432 C C . VAL A 1 177 ? 1.979 -2.824 7.655 1.00 98.38 177 VAL A C 1
ATOM 1434 O O . VAL A 1 177 ? 2.111 -1.997 6.757 1.00 98.38 177 VAL A O 1
ATOM 1437 N N . GLY A 1 178 ? 2.952 -3.088 8.536 1.00 98.50 178 GLY A N 1
ATOM 1438 C CA . GLY A 1 178 ? 4.257 -2.429 8.518 1.00 98.50 178 GLY A CA 1
ATOM 1439 C C . GLY A 1 178 ? 5.061 -2.756 7.258 1.00 98.50 178 GLY A C 1
ATOM 1440 O O . GLY A 1 178 ? 5.507 -1.847 6.562 1.00 98.50 178 GLY A O 1
ATOM 1441 N N . LEU A 1 179 ? 5.186 -4.040 6.910 1.00 98.50 179 LEU A N 1
ATOM 1442 C CA . LEU A 1 179 ? 5.925 -4.474 5.721 1.00 98.50 179 LEU A CA 1
ATOM 1443 C C . LEU A 1 179 ? 5.296 -3.927 4.438 1.00 98.50 179 LEU A C 1
ATOM 1445 O O . LEU A 1 179 ? 5.995 -3.393 3.580 1.00 98.50 179 LEU A O 1
ATOM 1449 N N . VAL A 1 180 ? 3.971 -4.033 4.316 1.00 98.44 180 VAL A N 1
ATOM 1450 C CA . VAL A 1 180 ? 3.238 -3.523 3.155 1.00 98.44 180 VAL A CA 1
ATOM 1451 C C . VAL A 1 180 ? 3.399 -2.009 3.052 1.00 98.44 180 VAL A C 1
ATOM 1453 O O . VAL A 1 180 ? 3.714 -1.519 1.975 1.00 98.44 180 VAL A O 1
ATOM 1456 N N . ALA A 1 181 ? 3.256 -1.258 4.148 1.00 98.38 181 ALA A N 1
ATOM 1457 C CA . ALA A 1 181 ? 3.434 0.190 4.104 1.00 98.38 181 ALA A CA 1
ATOM 1458 C C . ALA A 1 181 ? 4.874 0.586 3.729 1.00 98.38 181 ALA A C 1
ATOM 1460 O O . ALA A 1 181 ? 5.063 1.469 2.892 1.00 98.38 181 ALA A O 1
ATOM 1461 N N . GLY A 1 182 ? 5.877 -0.111 4.279 1.00 97.62 182 GLY A N 1
ATOM 1462 C CA . GLY A 1 182 ? 7.290 0.090 3.950 1.00 97.62 182 GLY A CA 1
ATOM 1463 C C . GLY A 1 182 ? 7.624 -0.203 2.484 1.00 97.62 182 GLY A C 1
ATOM 1464 O O . GLY A 1 182 ? 8.403 0.525 1.881 1.00 97.62 182 GLY A O 1
ATOM 1465 N N . LEU A 1 183 ? 7.003 -1.225 1.889 1.00 97.88 183 LEU A N 1
ATOM 1466 C CA . LEU A 1 183 ? 7.188 -1.581 0.476 1.00 97.88 183 LEU A CA 1
ATOM 1467 C C . LEU A 1 183 ? 6.316 -0.774 -0.493 1.00 97.88 183 LEU A C 1
ATOM 1469 O O . LEU A 1 183 ? 6.511 -0.876 -1.702 1.00 97.88 183 LEU A O 1
ATOM 1473 N N . VAL A 1 184 ? 5.337 -0.016 -0.002 1.00 97.50 184 VAL A N 1
ATOM 1474 C CA . VAL A 1 184 ? 4.485 0.823 -0.850 1.00 97.50 184 VAL A CA 1
ATOM 1475 C C . VAL A 1 184 ? 5.064 2.218 -0.988 1.00 97.50 184 VAL A C 1
ATOM 1477 O O . VAL A 1 184 ? 5.354 2.624 -2.108 1.00 97.50 184 VAL A O 1
ATOM 1480 N N . HIS A 1 185 ? 5.208 2.953 0.119 1.00 96.31 185 HIS A N 1
ATOM 1481 C CA . HIS A 1 185 ? 5.705 4.326 0.072 1.00 96.31 185 HIS A CA 1
ATOM 1482 C C . HIS A 1 185 ? 6.109 4.851 1.470 1.00 96.31 185 HIS A C 1
ATOM 1484 O O . HIS A 1 185 ? 5.309 4.743 2.408 1.00 96.31 185 HIS A O 1
ATOM 1490 N N . PRO A 1 186 ? 7.280 5.508 1.638 1.00 96.62 186 PRO A N 1
ATOM 1491 C CA . PRO A 1 186 ? 7.755 5.999 2.940 1.00 96.62 186 PRO A CA 1
ATOM 1492 C C . PRO A 1 186 ? 6.793 6.952 3.651 1.00 96.62 186 PRO A C 1
ATOM 1494 O O . PRO A 1 186 ? 6.562 6.817 4.850 1.00 96.62 186 PRO A O 1
ATOM 1497 N N . TYR A 1 187 ? 6.173 7.873 2.909 1.00 96.44 187 TYR A N 1
ATOM 1498 C CA . TYR A 1 187 ? 5.188 8.810 3.466 1.00 96.44 187 TYR A CA 1
ATOM 1499 C C . TYR A 1 187 ? 3.997 8.092 4.124 1.00 96.44 187 TYR A C 1
ATOM 1501 O O . TYR A 1 187 ? 3.625 8.414 5.252 1.00 96.44 187 TYR A O 1
ATOM 1509 N N . LEU A 1 188 ? 3.431 7.077 3.457 1.00 97.81 188 LEU A N 1
ATOM 1510 C CA . LEU A 1 188 ? 2.317 6.304 4.011 1.00 97.81 188 LEU A CA 1
ATOM 1511 C C . LEU A 1 188 ? 2.775 5.434 5.185 1.00 97.81 188 LEU A C 1
ATOM 1513 O O . LEU A 1 188 ? 2.041 5.304 6.161 1.00 97.81 188 LEU A O 1
ATOM 1517 N N . ALA A 1 189 ? 3.995 4.890 5.132 1.00 98.38 189 ALA A N 1
ATOM 1518 C CA . ALA A 1 189 ? 4.574 4.138 6.241 1.00 98.38 189 ALA A CA 1
ATOM 1519 C C . ALA A 1 189 ? 4.679 4.979 7.521 1.00 98.38 189 ALA A C 1
ATOM 1521 O O . ALA A 1 189 ? 4.257 4.522 8.582 1.00 98.38 189 ALA A O 1
ATOM 1522 N N . VAL A 1 190 ? 5.150 6.226 7.427 1.00 98.38 190 VAL A N 1
ATOM 1523 C CA . VAL A 1 190 ? 5.213 7.143 8.579 1.00 98.38 190 VAL A CA 1
ATOM 1524 C C . VAL A 1 190 ? 3.818 7.405 9.157 1.00 98.38 190 VAL A C 1
ATOM 1526 O O . VAL A 1 190 ? 3.629 7.333 10.372 1.00 98.38 190 VAL A O 1
ATOM 1529 N N . MET A 1 191 ? 2.813 7.638 8.308 1.00 98.56 191 MET A N 1
ATOM 1530 C CA . MET A 1 191 ? 1.427 7.834 8.755 1.00 98.56 191 MET A CA 1
ATOM 1531 C C . MET A 1 191 ? 0.833 6.590 9.428 1.00 98.56 191 MET A C 1
ATOM 1533 O O . MET A 1 191 ? 0.165 6.701 10.457 1.00 98.56 191 MET A O 1
ATOM 1537 N N . VAL A 1 192 ? 1.095 5.399 8.881 1.00 98.75 192 VAL A N 1
ATOM 1538 C CA . VAL A 1 192 ? 0.691 4.123 9.489 1.00 98.75 192 VAL A CA 1
ATOM 1539 C C . VAL A 1 192 ? 1.332 3.968 10.866 1.00 98.75 192 VAL A C 1
ATOM 1541 O O . VAL A 1 192 ? 0.627 3.669 11.829 1.00 98.75 192 VAL A O 1
ATOM 1544 N N . LEU A 1 193 ? 2.638 4.221 10.994 1.00 98.69 193 LEU A N 1
ATOM 1545 C CA . LEU A 1 193 ? 3.340 4.139 12.276 1.00 98.69 193 LEU A CA 1
ATOM 1546 C C . LEU A 1 193 ? 2.785 5.129 13.307 1.00 98.69 193 LEU A C 1
ATOM 1548 O O . LEU A 1 193 ? 2.674 4.767 14.474 1.00 98.69 193 LEU A O 1
ATOM 1552 N N . ALA A 1 194 ? 2.359 6.328 12.898 1.00 98.69 194 ALA A N 1
ATOM 1553 C CA . ALA A 1 194 ? 1.709 7.283 13.798 1.00 98.69 194 ALA A CA 1
ATOM 1554 C C . ALA A 1 194 ? 0.377 6.747 14.363 1.00 98.69 194 ALA A C 1
ATOM 1556 O O . ALA A 1 194 ? 0.107 6.875 15.559 1.00 98.69 194 ALA A O 1
ATOM 1557 N N . ILE A 1 195 ? -0.437 6.079 13.539 1.00 98.56 195 ILE A N 1
ATOM 1558 C CA . ILE A 1 195 ? -1.680 5.435 13.997 1.00 98.56 195 ILE A CA 1
ATOM 1559 C C . ILE A 1 195 ? -1.366 4.246 14.919 1.00 98.56 195 ILE A C 1
ATOM 1561 O O . ILE A 1 195 ? -2.013 4.065 15.953 1.00 98.56 195 ILE A O 1
ATOM 1565 N N . LEU A 1 196 ? -0.351 3.444 14.585 1.00 98.25 196 LEU A N 1
ATOM 1566 C CA . LEU A 1 196 ? 0.075 2.317 15.419 1.00 98.25 196 LEU A CA 1
ATOM 1567 C C . LEU A 1 196 ? 0.718 2.765 16.737 1.00 98.25 196 LEU A C 1
ATOM 1569 O O . LEU A 1 196 ? 0.609 2.054 17.731 1.00 98.25 196 LEU A O 1
ATOM 1573 N N . LEU A 1 197 ? 1.327 3.950 16.782 1.00 98.38 197 LEU A N 1
ATOM 1574 C CA . LEU A 1 197 ? 1.790 4.566 18.021 1.00 98.38 197 LEU A CA 1
ATOM 1575 C C . LEU A 1 197 ? 0.606 4.899 18.934 1.00 98.38 197 LEU A C 1
ATOM 1577 O O . LEU A 1 197 ? 0.624 4.541 20.110 1.00 98.38 197 LEU A O 1
ATOM 1581 N N . ALA A 1 198 ? -0.460 5.497 18.393 1.00 97.94 198 ALA A N 1
ATOM 1582 C CA . ALA A 1 198 ? -1.688 5.720 19.156 1.00 97.94 198 ALA A CA 1
ATOM 1583 C C . ALA A 1 198 ? -2.288 4.396 19.672 1.00 97.94 198 ALA A C 1
ATOM 1585 O O . ALA A 1 198 ? -2.790 4.332 20.798 1.00 97.94 198 ALA A O 1
ATOM 1586 N N . LEU A 1 199 ? -2.196 3.322 18.880 1.00 96.75 199 LEU A N 1
ATOM 1587 C CA . LEU A 1 199 ? -2.613 1.982 19.295 1.00 96.75 199 LEU A CA 1
ATOM 1588 C C . LEU A 1 199 ? -1.741 1.416 20.422 1.00 96.75 199 LEU A C 1
ATOM 1590 O O . LEU A 1 199 ? -2.278 0.910 21.402 1.00 96.75 199 LEU A O 1
ATOM 1594 N N . ALA A 1 200 ? -0.420 1.565 20.338 1.00 96.25 200 ALA A N 1
ATOM 1595 C CA . ALA A 1 200 ? 0.506 1.145 21.388 1.00 96.25 200 ALA A CA 1
ATOM 1596 C C . ALA A 1 200 ? 0.226 1.854 22.723 1.00 96.25 200 ALA A C 1
ATOM 1598 O O . ALA A 1 200 ? 0.222 1.218 23.779 1.00 96.25 200 ALA A O 1
ATOM 1599 N N . VAL A 1 201 ? -0.090 3.155 22.679 1.00 96.38 201 VAL A N 1
ATOM 1600 C CA . VAL A 1 201 ? -0.520 3.924 23.860 1.00 96.38 201 VAL A CA 1
ATOM 1601 C C . VAL A 1 201 ? -1.827 3.364 24.430 1.00 96.38 201 VAL A C 1
ATOM 1603 O O . VAL A 1 201 ? -1.920 3.132 25.636 1.00 96.38 201 VAL A O 1
ATOM 1606 N N . LYS A 1 202 ? -2.821 3.088 23.573 1.00 94.81 202 LYS A N 1
ATOM 1607 C CA . LYS A 1 202 ? -4.110 2.497 23.976 1.00 94.81 202 LYS A CA 1
ATOM 1608 C C . LYS A 1 202 ? -3.937 1.118 24.625 1.00 94.81 202 LYS A C 1
ATOM 1610 O O . LYS A 1 202 ? -4.576 0.830 25.635 1.00 94.81 202 LYS A O 1
ATOM 1615 N N . GLU A 1 203 ? -3.072 0.278 24.068 1.00 93.62 203 GLU A N 1
ATOM 1616 C CA . GLU A 1 203 ? -2.803 -1.081 24.554 1.00 93.62 203 GLU A CA 1
ATOM 1617 C C . GLU A 1 203 ? -1.826 -1.122 25.737 1.00 93.62 203 GLU A C 1
ATOM 1619 O O . GLU A 1 203 ? -1.721 -2.153 26.400 1.00 93.62 203 GLU A O 1
ATOM 1624 N N . ARG A 1 204 ? -1.148 -0.003 26.035 1.00 94.00 204 ARG A N 1
ATOM 1625 C CA . ARG A 1 204 ? -0.084 0.115 27.048 1.00 94.00 204 ARG A CA 1
ATOM 1626 C C . ARG A 1 204 ? 1.082 -0.850 26.808 1.00 94.00 204 ARG A C 1
ATOM 1628 O O . ARG A 1 204 ? 1.677 -1.368 27.749 1.00 94.00 204 ARG A O 1
ATOM 1635 N N . THR A 1 205 ? 1.404 -1.102 25.543 1.00 94.00 205 THR A N 1
ATOM 1636 C CA . THR A 1 205 ? 2.535 -1.940 25.131 1.00 94.00 205 THR A CA 1
ATOM 1637 C C . THR A 1 205 ? 3.058 -1.493 23.774 1.00 94.00 205 THR A C 1
ATOM 1639 O O . THR A 1 205 ? 2.292 -1.099 22.897 1.00 94.00 205 THR A O 1
ATOM 1642 N N . VAL A 1 206 ? 4.374 -1.575 23.586 1.00 96.31 206 VAL A N 1
ATOM 1643 C CA . VAL A 1 206 ? 5.049 -1.167 22.347 1.00 96.31 206 VAL A CA 1
ATOM 1644 C C . VAL A 1 206 ? 5.352 -2.338 21.413 1.00 96.31 206 VAL A C 1
ATOM 1646 O O . VAL A 1 206 ? 5.792 -2.105 20.295 1.00 96.31 206 VAL A O 1
ATOM 1649 N N . ASN A 1 207 ? 5.097 -3.587 21.821 1.00 95.75 207 ASN A N 1
ATOM 1650 C CA . ASN A 1 207 ? 5.535 -4.774 21.074 1.00 95.75 207 ASN A CA 1
ATOM 1651 C C . ASN A 1 207 ? 5.009 -4.788 19.629 1.00 95.75 207 ASN A C 1
ATOM 1653 O O . ASN A 1 207 ? 5.795 -4.903 18.691 1.00 95.75 207 ASN A O 1
ATOM 1657 N N . GLY A 1 208 ? 3.699 -4.598 19.432 1.00 96.12 208 GLY A N 1
ATOM 1658 C CA . GLY A 1 208 ? 3.111 -4.480 18.094 1.00 96.12 208 GLY A CA 1
ATOM 1659 C C . GLY A 1 208 ? 3.693 -3.324 17.267 1.00 96.12 208 GLY A C 1
ATOM 1660 O O . GLY A 1 208 ? 3.972 -3.501 16.081 1.00 96.12 208 GLY A O 1
ATOM 1661 N N . LEU A 1 209 ? 3.941 -2.162 17.883 1.00 97.81 209 LEU A N 1
ATOM 1662 C CA . LEU A 1 209 ? 4.561 -1.017 17.206 1.00 97.81 209 LEU A CA 1
ATOM 1663 C C . LEU A 1 209 ? 5.996 -1.326 16.770 1.00 97.81 209 LEU A C 1
ATOM 1665 O O . LEU A 1 209 ? 6.344 -1.040 15.629 1.00 97.81 209 LEU A O 1
ATOM 1669 N N . LEU A 1 210 ? 6.809 -1.926 17.644 1.00 98.25 210 LEU A N 1
ATOM 1670 C CA . LEU A 1 210 ? 8.185 -2.310 17.324 1.00 98.25 210 LEU A CA 1
ATOM 1671 C C . LEU A 1 210 ? 8.216 -3.302 16.163 1.00 98.25 210 LEU A C 1
ATOM 1673 O O . LEU A 1 210 ? 8.970 -3.103 15.219 1.00 98.25 210 LEU A O 1
ATOM 1677 N N . VAL A 1 211 ? 7.335 -4.306 16.175 1.00 98.31 211 VAL A N 1
ATOM 1678 C CA . VAL A 1 211 ? 7.211 -5.268 15.071 1.00 98.31 211 VAL A CA 1
ATOM 1679 C C . VAL A 1 211 ? 6.863 -4.565 13.756 1.00 98.31 211 VAL A C 1
ATOM 1681 O O . VAL A 1 211 ? 7.492 -4.836 12.733 1.00 98.31 211 VAL A O 1
ATOM 1684 N N . ALA A 1 212 ? 5.895 -3.646 13.768 1.00 98.38 212 ALA A N 1
ATOM 1685 C CA . ALA A 1 212 ? 5.539 -2.882 12.576 1.00 98.38 212 ALA A CA 1
ATOM 1686 C C . ALA A 1 212 ? 6.689 -1.981 12.100 1.00 98.38 212 ALA A C 1
ATOM 1688 O O . ALA A 1 212 ? 6.967 -1.936 10.906 1.00 98.38 212 ALA A O 1
ATOM 1689 N N . ALA A 1 213 ? 7.384 -1.298 13.014 1.00 98.56 213 ALA A N 1
ATOM 1690 C CA . ALA A 1 213 ? 8.512 -0.425 12.697 1.00 98.56 213 ALA A CA 1
ATOM 1691 C C . ALA A 1 213 ? 9.694 -1.205 12.105 1.00 98.56 213 ALA A C 1
ATOM 1693 O O . ALA A 1 213 ? 10.261 -0.788 11.096 1.00 98.56 213 ALA A O 1
ATOM 1694 N N . THR A 1 214 ? 10.020 -2.374 12.664 1.00 98.50 214 THR A N 1
ATOM 1695 C CA . THR A 1 214 ? 11.022 -3.280 12.090 1.00 98.50 214 THR A CA 1
ATOM 1696 C C . THR A 1 214 ? 10.602 -3.746 10.698 1.00 98.50 214 THR A C 1
ATOM 1698 O O . THR A 1 214 ? 11.412 -3.718 9.777 1.00 98.50 214 THR A O 1
ATOM 1701 N N . ALA A 1 215 ? 9.332 -4.113 10.506 1.00 98.50 215 ALA A N 1
ATOM 1702 C CA . ALA A 1 215 ? 8.817 -4.517 9.201 1.00 98.50 215 ALA A CA 1
ATOM 1703 C C . ALA A 1 215 ? 8.865 -3.378 8.160 1.00 98.50 215 ALA A C 1
ATOM 1705 O O . ALA A 1 215 ? 9.222 -3.623 7.008 1.00 98.50 215 ALA A O 1
ATOM 1706 N N . VAL A 1 216 ? 8.584 -2.132 8.565 1.00 98.56 216 VAL A N 1
ATOM 1707 C CA . VAL A 1 216 ? 8.755 -0.935 7.720 1.00 98.56 216 VAL A CA 1
ATOM 1708 C C . VAL A 1 216 ? 10.220 -0.758 7.327 1.00 98.56 216 VAL A C 1
ATOM 1710 O O . VAL A 1 216 ? 10.512 -0.615 6.142 1.00 98.56 216 VAL A O 1
ATOM 1713 N N . ALA A 1 217 ? 11.141 -0.810 8.293 1.00 98.00 217 ALA A N 1
ATOM 1714 C CA . ALA A 1 217 ? 12.571 -0.649 8.039 1.00 98.00 217 ALA A CA 1
ATOM 1715 C C . ALA A 1 217 ? 13.115 -1.735 7.096 1.00 98.00 217 ALA A C 1
ATOM 1717 O O . ALA A 1 217 ? 13.888 -1.430 6.189 1.00 98.00 217 ALA A O 1
ATOM 1718 N N . LEU A 1 218 ? 12.660 -2.984 7.255 1.00 97.62 218 LEU A N 1
ATOM 1719 C CA . LEU A 1 218 ? 12.969 -4.079 6.333 1.00 97.62 218 LEU A CA 1
ATOM 1720 C C . LEU A 1 218 ? 12.425 -3.807 4.926 1.00 97.62 218 LEU A C 1
ATOM 1722 O O . LEU A 1 218 ? 13.138 -4.031 3.951 1.00 97.62 218 LEU A O 1
ATOM 1726 N N . GLY A 1 219 ? 11.199 -3.289 4.811 1.00 97.62 219 GLY A N 1
ATOM 1727 C CA . GLY A 1 219 ? 10.622 -2.867 3.533 1.00 97.62 219 GLY A CA 1
ATOM 1728 C C . GLY A 1 219 ? 11.442 -1.767 2.854 1.00 97.62 219 GLY A C 1
ATOM 1729 O O . GLY A 1 219 ? 11.777 -1.883 1.675 1.00 97.62 219 GLY A O 1
ATOM 1730 N N . TRP A 1 220 ? 11.842 -0.737 3.604 1.00 96.94 220 TRP A N 1
ATOM 1731 C CA . TRP A 1 220 ? 12.669 0.359 3.093 1.00 96.94 220 TRP A CA 1
ATOM 1732 C C . TRP A 1 220 ? 14.041 -0.112 2.636 1.00 96.94 220 TRP A C 1
ATOM 1734 O O . TRP A 1 220 ? 14.465 0.195 1.520 1.00 96.94 220 TRP A O 1
ATOM 1744 N N . TRP A 1 221 ? 14.706 -0.921 3.454 1.00 96.25 221 TRP A N 1
ATOM 1745 C CA . TRP A 1 221 ? 15.967 -1.535 3.077 1.00 96.25 221 TRP A CA 1
ATOM 1746 C C . TRP A 1 221 ? 15.815 -2.400 1.822 1.00 96.25 221 TRP A C 1
ATOM 1748 O O . TRP A 1 221 ? 16.608 -2.260 0.893 1.00 96.25 221 TRP A O 1
ATOM 1758 N N . ALA A 1 222 ? 14.758 -3.217 1.740 1.00 96.50 222 ALA A N 1
ATOM 1759 C CA . ALA A 1 222 ? 14.498 -4.061 0.582 1.00 96.50 222 ALA A CA 1
ATOM 1760 C C . ALA A 1 222 ? 14.296 -3.221 -0.685 1.00 96.50 222 ALA A C 1
ATOM 1762 O O . ALA A 1 222 ? 14.878 -3.533 -1.718 1.00 96.50 222 ALA A O 1
ATOM 1763 N N . SER A 1 223 ? 13.556 -2.110 -0.602 1.00 95.00 223 SER A N 1
ATOM 1764 C CA . SER A 1 223 ? 13.384 -1.157 -1.711 1.00 95.00 223 SER A CA 1
ATOM 1765 C C . SER A 1 223 ? 14.647 -0.369 -2.085 1.00 95.00 223 SER A C 1
ATOM 1767 O O . SER A 1 223 ? 14.631 0.352 -3.081 1.00 95.00 223 SER A O 1
ATOM 1769 N N . GLY A 1 224 ? 15.730 -0.515 -1.313 1.00 92.62 224 GLY A N 1
ATOM 1770 C CA . GLY A 1 224 ? 17.003 0.171 -1.508 1.00 92.62 224 GLY A CA 1
ATOM 1771 C C . GLY A 1 224 ? 17.012 1.632 -1.051 1.00 92.62 224 GLY A C 1
ATOM 1772 O O . GLY A 1 224 ? 17.893 2.380 -1.446 1.00 92.62 224 GLY A O 1
ATOM 1773 N N . LEU A 1 225 ? 16.095 2.058 -0.177 1.00 91.44 225 LEU A N 1
ATOM 1774 C CA . LEU A 1 225 ? 16.073 3.443 0.328 1.00 91.44 225 LEU A CA 1
ATOM 1775 C C . LEU A 1 225 ? 17.285 3.803 1.200 1.00 91.44 225 LEU A C 1
ATOM 1777 O O . LEU A 1 225 ? 17.556 4.978 1.420 1.00 91.44 225 LEU A O 1
ATOM 1781 N N . PHE A 1 226 ? 18.024 2.806 1.689 1.00 90.19 226 PHE A N 1
ATOM 1782 C CA . PHE A 1 226 ? 19.275 3.011 2.424 1.00 90.19 226 PHE A CA 1
ATOM 1783 C C . PHE A 1 226 ? 20.525 2.888 1.545 1.00 90.19 226 PHE A C 1
ATOM 1785 O O . PHE A 1 226 ? 21.636 2.985 2.062 1.00 90.19 226 PHE A O 1
ATOM 1792 N N . THR A 1 227 ? 20.385 2.660 0.233 1.00 83.25 227 THR A N 1
ATOM 1793 C CA . THR A 1 227 ? 21.547 2.693 -0.660 1.00 83.25 227 THR A CA 1
ATOM 1794 C C . THR A 1 227 ? 21.840 4.136 -1.035 1.00 83.25 227 THR A C 1
ATOM 1796 O O . THR A 1 227 ? 21.081 4.748 -1.782 1.00 83.25 227 THR A O 1
ATOM 1799 N N . VAL A 1 228 ? 22.937 4.674 -0.510 1.00 62.94 228 VAL A N 1
ATOM 1800 C CA . VAL A 1 228 ? 23.483 5.968 -0.930 1.00 62.94 228 VAL A CA 1
ATOM 1801 C C . VAL A 1 228 ? 24.041 5.804 -2.354 1.00 62.94 228 VAL A C 1
ATOM 1803 O O . VAL A 1 228 ? 24.769 4.832 -2.587 1.00 62.94 228 VAL A O 1
ATOM 1806 N N . PRO A 1 229 ? 23.721 6.690 -3.317 1.00 56.47 229 PRO A N 1
ATOM 1807 C CA . PRO A 1 229 ? 24.464 6.764 -4.572 1.00 56.47 229 PRO A CA 1
ATOM 1808 C C . PRO A 1 229 ? 25.918 7.059 -4.210 1.00 56.47 229 PRO A C 1
ATOM 1810 O O . PRO A 1 229 ? 26.195 8.067 -3.561 1.00 56.47 229 PRO A O 1
ATOM 1813 N N . GLY A 1 230 ? 26.825 6.136 -4.516 1.00 51.78 230 GLY A N 1
ATOM 1814 C CA . GLY A 1 230 ? 28.223 6.229 -4.116 1.00 51.78 230 GLY A CA 1
ATOM 1815 C C . GLY A 1 230 ? 28.917 7.395 -4.806 1.00 51.78 230 GLY A C 1
ATOM 1816 O O . GLY A 1 230 ? 29.555 7.208 -5.826 1.00 51.78 230 GLY A O 1
ATOM 1817 N N . GLY A 1 231 ? 28.829 8.594 -4.237 1.00 44.69 231 GLY A N 1
ATOM 1818 C CA . GLY A 1 231 ? 29.770 9.657 -4.541 1.00 44.69 231 GLY A CA 1
ATOM 1819 C C . GLY A 1 231 ? 31.087 9.320 -3.861 1.00 44.69 231 GLY A C 1
ATOM 1820 O O . GLY A 1 231 ? 31.210 9.484 -2.647 1.00 44.69 231 GLY A O 1
ATOM 1821 N N . ASN A 1 232 ? 32.078 8.863 -4.626 1.00 41.94 232 ASN A N 1
ATOM 1822 C CA . ASN A 1 232 ? 33.466 9.050 -4.224 1.00 41.94 232 ASN A CA 1
ATOM 1823 C C . ASN A 1 232 ? 33.682 10.561 -4.045 1.00 41.94 232 ASN A C 1
ATOM 1825 O O . ASN A 1 232 ? 33.949 11.272 -5.007 1.00 41.94 232 ASN A O 1
ATOM 1829 N N . LEU A 1 233 ? 33.582 11.064 -2.812 1.00 48.44 233 LEU A N 1
ATOM 1830 C CA . LEU A 1 233 ? 34.053 12.399 -2.419 1.00 48.44 233 LEU A CA 1
ATOM 1831 C C . LEU A 1 233 ? 35.592 12.419 -2.318 1.00 48.44 233 LEU A C 1
ATOM 1833 O O . LEU A 1 233 ? 36.164 12.973 -1.384 1.00 48.44 233 LEU A O 1
ATOM 1837 N N . SER A 1 234 ? 36.274 11.751 -3.247 1.00 44.88 234 SER A N 1
ATOM 1838 C CA . SER A 1 234 ? 37.726 11.602 -3.245 1.00 44.88 234 SER A CA 1
ATOM 1839 C C . SER A 1 234 ? 38.262 11.535 -4.672 1.00 44.88 234 SER A C 1
ATOM 1841 O O . SER A 1 234 ? 38.676 10.468 -5.120 1.00 44.88 234 SER A O 1
ATOM 1843 N N . SER A 1 235 ? 38.223 12.668 -5.377 1.00 44.75 235 SER A N 1
ATOM 1844 C CA . SER A 1 235 ? 39.219 13.047 -6.391 1.00 44.75 235 SER A CA 1
ATOM 1845 C C . SER A 1 235 ? 38.860 14.392 -7.034 1.00 44.75 235 SER A C 1
ATOM 1847 O O . SER A 1 235 ? 38.439 14.403 -8.186 1.00 44.75 235 SER A O 1
ATOM 1849 N N . GLU A 1 236 ? 39.025 15.495 -6.302 1.00 38.38 236 GLU A N 1
ATOM 1850 C CA . GLU A 1 236 ? 39.510 16.783 -6.838 1.00 38.38 236 GLU A CA 1
ATOM 1851 C C . GLU A 1 236 ? 40.373 17.460 -5.767 1.00 38.38 236 GLU A C 1
ATOM 1853 O O . GLU A 1 236 ? 39.961 17.440 -4.583 1.00 38.38 236 GLU A O 1
#

Sequence (236 aa):
MFLVGGFVGAAFFLAISGVRVVNPTQINWVMQLDWRIHFLGWHFFRREPWMWPPGRMSGYFHAPDGTAIGFTDSIPLAAFSLKPFASLLPDPFQYLGLWLLLCFVLQGGFGVLLARVWTTSRVLQLLAAFLFVLMPTLLIRVGHPSLCAHWLLLWALWLYLRSEPRRVQPIAQYAAVGLVAGLVHPYLAVMVLAILLALAVKERTVNGLLVAATAVALGWWASGLFTVPGGNLSSE

Secondary structure (DSSP, 8-state):
-HHHHHHHHHHHHHHHH-GGGG-TT--TTTTSTTHHHHHHHHHHHTTSPP-SSTTEESSSSSTTT-EEGGGTT--HHHHHHHGGGTTTS-SS---HHHHHHHHHHHHHHHHHHHHTTT---HHHHHHHHHHHHS-HHHHTTTT-GGGG-THHHHHHHHHHHH--TTSPP-HHHHHHHHHHHHHH-HHHHHHHHHHHHHHHHHHT--HHHHHHHHHHHHHHHHTTTT----------

Radius of gyration: 19.1 Å; chains: 1; bounding box: 66×30×51 Å

Foldseek 3Di:
DLQVLLVLLLVVLCVVPNPLLQPFVRCPVCPDDLSVLQQVLLVQLLPDDQDVLRQWGQPPPPHNLGDGSQVSLHQQVVSVVCSVVSVVADVVGDCLSVLLSVLSSLQRSLQLLVQVLPDPDPVSSSVSSNCSSVPVVLVVCSVRSLPNNCSLVSLLVSLQSPDDAPDDRPLVSLLVSLLNQLSRHPVSNVSSLVSVVVSCVRRVHCNSSVNSPVSSVVNVSSRVVVPDSDDPPDDD